Protein AF-A0A177BVN0-F1 (afdb_monomer)

Sequence (195 aa):
MSHKTEFVLLFNPNIEENHLPDWLEAHEGRIDMLDALRGGSRNAQGLIRSTKMNEAPLVFSGMANGVEQEDDPEVRSVPLFKHRNFEAPNTLTNRPFDAPIAVAEQSSAGVRLRASDCTVDLLAYRFAKFNFFVASLLRHTEAYTVAHQLQETILRNVPFCSRTHIVTAISTPSAGRATNCNHVADVTCSRFEFF

Nearest PDB structures (foldseek):
  5wyg-assembly1_A  TM=4.838E-01  e=4.790E+00  Mycobacterium tuberculosis H37Rv
  7d2q-assembly1_E  TM=4.131E-01  e=5.100E+00  Deinococcus radiodurans

Secondary structure (DSSP, 8-state):
-------------SS-GGGHHHHHHHHSSEEEHHHHHHTT-SS--EEEEEGGGTT--EEEEEESSS-S-SSS-EEEEEEPPP---TTS--TT----TTS----------PEEEEGGGEEEEEEEHHHHHHHHHHHHHHHHHHHHHHHHHHHHHTSTT-TT--HHHHHHHHHS-TTT---SHHHHHHHHHTTSS--

Mean predicted aligned error: 14.33 Å

Structure (mmCIF, N/CA/C/O backbone):
data_AF-A0A177BVN0-F1
#
_entry.id   AF-A0A177BVN0-F1
#
loop_
_atom_site.group_PDB
_atom_site.id
_atom_site.type_symbol
_atom_site.label_atom_id
_atom_site.label_alt_id
_atom_site.label_comp_id
_atom_site.label_asym_id
_atom_site.label_entity_id
_atom_site.label_seq_id
_atom_site.pdbx_PDB_ins_code
_atom_site.Cartn_x
_atom_site.Cartn_y
_atom_site.Cartn_z
_atom_site.occupancy
_atom_site.B_iso_or_equiv
_atom_site.auth_seq_id
_atom_site.auth_comp_id
_atom_site.auth_asym_id
_atom_site.auth_atom_id
_atom_site.pdbx_PDB_model_num
ATOM 1 N N . MET A 1 1 ? -7.650 -34.111 5.158 1.00 33.97 1 MET A N 1
ATOM 2 C CA . MET A 1 1 ? -8.582 -33.024 5.521 1.00 33.97 1 MET A CA 1
ATOM 3 C C . MET A 1 1 ? -7.745 -31.769 5.688 1.00 33.97 1 MET A C 1
ATOM 5 O O . MET A 1 1 ? -6.974 -31.701 6.633 1.00 33.97 1 MET A O 1
ATOM 9 N N . SER A 1 2 ? -7.766 -30.873 4.700 1.00 40.88 2 SER A N 1
ATOM 10 C CA . SER A 1 2 ? -6.969 -29.643 4.733 1.00 40.88 2 SER A CA 1
ATOM 11 C C . SER A 1 2 ? -7.779 -28.579 5.465 1.00 40.88 2 SER A C 1
ATOM 13 O O . SER A 1 2 ? -8.889 -28.266 5.037 1.00 40.88 2 SER A O 1
ATOM 15 N N . HIS A 1 3 ? -7.267 -28.079 6.590 1.00 47.84 3 HIS 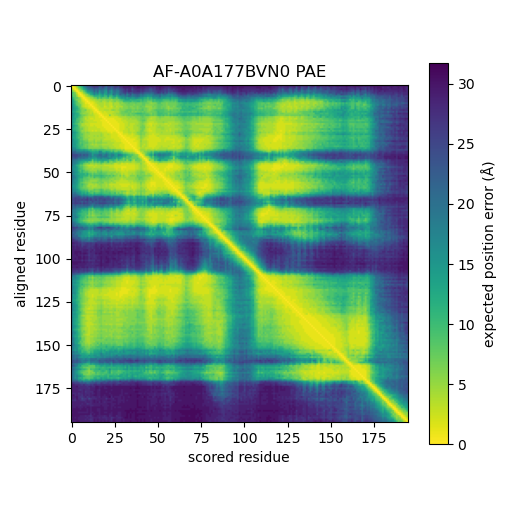A N 1
ATOM 16 C CA . HIS A 1 3 ? -7.839 -26.926 7.276 1.00 47.84 3 HIS A CA 1
ATOM 17 C C . HIS A 1 3 ? -7.679 -25.714 6.354 1.00 47.84 3 HIS A C 1
ATOM 19 O O . HIS A 1 3 ? -6.621 -25.092 6.319 1.00 47.84 3 HIS A O 1
ATOM 25 N N . LYS A 1 4 ? -8.710 -25.415 5.557 1.00 54.56 4 LYS A N 1
ATOM 26 C CA . LYS A 1 4 ? -8.789 -24.161 4.811 1.00 54.56 4 LYS A CA 1
ATOM 27 C C . LYS A 1 4 ? -8.929 -23.063 5.858 1.00 54.56 4 LYS A C 1
ATOM 29 O O . LYS A 1 4 ? -9.974 -22.947 6.488 1.00 54.56 4 LYS A O 1
ATOM 34 N N . THR A 1 5 ? -7.850 -22.338 6.114 1.00 51.56 5 THR A N 1
ATOM 35 C CA . THR A 1 5 ? -7.864 -21.168 6.985 1.00 51.56 5 THR A CA 1
ATOM 36 C C . THR A 1 5 ? -8.845 -20.171 6.379 1.00 51.56 5 THR A C 1
ATOM 38 O O . THR A 1 5 ? -8.602 -19.625 5.303 1.00 51.56 5 THR A O 1
ATOM 41 N N . GLU A 1 6 ? -9.994 -19.990 7.022 1.00 53.16 6 GLU A N 1
ATOM 42 C CA . GLU A 1 6 ? -10.935 -18.937 6.662 1.00 53.16 6 GLU A CA 1
ATOM 43 C C . GLU A 1 6 ? -10.336 -17.616 7.137 1.00 53.16 6 GLU A C 1
ATOM 45 O O . GLU A 1 6 ? -10.419 -17.242 8.305 1.00 53.16 6 GLU A O 1
ATOM 50 N N . PHE A 1 7 ? -9.637 -16.935 6.235 1.00 60.56 7 PHE A N 1
ATOM 51 C CA . PHE A 1 7 ? -9.203 -15.572 6.483 1.00 60.56 7 PHE A CA 1
ATOM 52 C C . PHE A 1 7 ? -10.410 -14.650 6.321 1.00 60.56 7 PHE A C 1
ATOM 54 O O . PHE A 1 7 ? -11.073 -14.659 5.286 1.00 60.56 7 PHE A O 1
ATOM 61 N N . VAL A 1 8 ? -10.693 -13.838 7.339 1.00 66.38 8 VAL A N 1
ATOM 62 C CA . VAL A 1 8 ? -11.704 -12.784 7.232 1.00 66.38 8 VAL A CA 1
ATOM 63 C C . VAL A 1 8 ? -11.097 -11.630 6.438 1.00 66.38 8 VAL A C 1
ATOM 65 O O . VAL A 1 8 ? -10.182 -10.950 6.907 1.00 66.38 8 VAL A O 1
ATOM 68 N N . LEU A 1 9 ? -11.599 -11.409 5.224 1.00 72.44 9 LEU A N 1
ATOM 69 C CA . LEU A 1 9 ? -11.219 -10.273 4.392 1.00 72.44 9 LEU A CA 1
ATOM 70 C C . LEU A 1 9 ? -11.924 -9.010 4.904 1.00 72.44 9 LEU A C 1
ATOM 72 O O . LEU A 1 9 ? -13.071 -8.743 4.564 1.00 72.44 9 LEU A O 1
ATOM 76 N N . LEU A 1 10 ? -11.242 -8.243 5.757 1.00 75.69 10 LEU A N 1
ATOM 77 C CA . LEU A 1 10 ? -11.792 -7.002 6.326 1.00 75.69 10 LEU A CA 1
ATOM 78 C C . LEU A 1 10 ? -11.752 -5.826 5.345 1.00 75.69 10 LEU A C 1
ATOM 80 O O . LEU A 1 10 ? -12.598 -4.938 5.403 1.00 75.69 10 LEU A O 1
ATOM 84 N N . PHE A 1 11 ? -10.756 -5.815 4.460 1.00 81.75 11 PHE A N 1
ATOM 85 C CA . PHE A 1 11 ? -10.553 -4.757 3.481 1.00 81.75 11 PHE A CA 1
ATOM 86 C C . PHE A 1 11 ? -10.239 -5.380 2.128 1.00 81.75 11 PHE A C 1
ATOM 88 O O . PHE A 1 11 ? -9.318 -6.189 2.021 1.00 81.75 11 PHE A O 1
ATOM 95 N N . ASN A 1 12 ? -10.975 -4.976 1.098 1.00 85.31 12 ASN A N 1
ATOM 96 C CA . ASN A 1 12 ? -10.724 -5.362 -0.280 1.00 85.31 12 ASN A CA 1
ATOM 97 C C . ASN A 1 12 ? -10.723 -4.124 -1.190 1.00 85.31 12 ASN A C 1
ATOM 99 O O . ASN A 1 12 ? -11.278 -3.077 -0.838 1.00 85.31 12 ASN A O 1
ATOM 103 N N . PRO A 1 13 ? -10.050 -4.190 -2.349 1.00 84.31 13 PRO A N 1
ATOM 104 C CA . PRO A 1 13 ? -10.289 -3.212 -3.398 1.00 84.31 13 PRO A CA 1
ATOM 105 C C . PRO A 1 13 ? -11.766 -3.254 -3.813 1.00 84.31 13 PRO A C 1
ATOM 107 O O . PRO A 1 13 ? -12.417 -4.288 -3.714 1.00 84.31 13 PRO A O 1
ATOM 110 N N . ASN A 1 14 ? -12.291 -2.126 -4.298 1.00 87.44 14 ASN A N 1
ATOM 111 C CA . ASN A 1 14 ? -13.661 -2.037 -4.804 1.00 87.44 14 ASN A CA 1
ATOM 112 C C . ASN A 1 14 ? -13.794 -2.787 -6.142 1.00 87.44 14 ASN A C 1
ATOM 114 O O . ASN A 1 14 ? -13.741 -2.174 -7.211 1.00 87.44 14 ASN A O 1
ATOM 118 N N . ILE A 1 15 ? -13.889 -4.110 -6.060 1.00 86.31 15 ILE A N 1
ATOM 119 C CA . ILE A 1 15 ? -14.061 -5.058 -7.159 1.00 86.31 15 ILE A CA 1
ATOM 120 C C . ILE A 1 15 ? -15.031 -6.154 -6.715 1.00 86.31 15 ILE A C 1
ATOM 122 O O . ILE A 1 15 ? -15.219 -6.390 -5.522 1.00 86.31 15 ILE A O 1
ATOM 126 N N . GLU A 1 16 ? -15.647 -6.832 -7.677 1.00 86.44 16 GLU A N 1
ATOM 127 C CA . GLU A 1 16 ? -16.513 -7.973 -7.389 1.00 86.44 16 GLU A CA 1
ATOM 128 C C . GLU A 1 16 ? -15.703 -9.139 -6.807 1.00 86.44 16 GLU A C 1
ATOM 130 O O . GLU A 1 16 ? -14.607 -9.441 -7.279 1.00 86.44 16 GLU A O 1
ATOM 135 N N . GLU A 1 17 ? -16.261 -9.822 -5.805 1.00 82.19 17 GLU A N 1
ATOM 136 C CA . GLU A 1 17 ? -15.578 -10.892 -5.062 1.00 82.19 17 GLU A CA 1
ATOM 137 C C . GLU A 1 17 ? -15.110 -12.040 -5.970 1.00 82.19 17 GLU A C 1
ATOM 139 O O . GLU A 1 17 ? -14.021 -12.579 -5.782 1.00 82.19 17 GLU A O 1
ATOM 144 N N . ASN A 1 18 ? -15.879 -12.343 -7.018 1.00 86.44 18 ASN A N 1
ATOM 145 C CA . ASN A 1 18 ? -15.549 -13.377 -7.999 1.00 86.44 18 ASN A CA 1
ATOM 146 C C . ASN A 1 18 ? -14.271 -13.069 -8.796 1.00 86.44 18 ASN A C 1
ATOM 148 O O . ASN A 1 18 ? -13.613 -13.995 -9.255 1.00 86.44 18 ASN A O 1
ATOM 152 N N . HIS A 1 19 ? -13.915 -11.790 -8.945 1.00 88.81 19 HIS A N 1
ATOM 153 C CA . HIS A 1 19 ? -12.728 -11.346 -9.681 1.00 88.81 19 HIS A CA 1
ATOM 154 C C . HIS A 1 19 ? -11.523 -11.089 -8.764 1.00 88.81 19 HIS A C 1
ATOM 156 O O . HIS A 1 19 ? -10.457 -10.701 -9.240 1.00 88.81 19 HIS A O 1
ATOM 162 N N . LEU A 1 20 ? -11.670 -11.266 -7.446 1.00 86.38 20 LEU A N 1
ATOM 163 C CA . LEU A 1 20 ? -10.597 -11.000 -6.489 1.00 86.38 20 LEU A CA 1
ATOM 164 C C . LEU A 1 20 ? -9.353 -11.884 -6.703 1.00 86.38 20 LEU A C 1
ATOM 166 O O . LEU A 1 20 ? -8.258 -11.326 -6.640 1.00 86.38 20 LEU A O 1
ATOM 170 N N . PRO A 1 21 ? -9.459 -13.204 -6.966 1.00 88.56 21 PRO A N 1
ATOM 171 C CA . PRO A 1 21 ? -8.283 -14.042 -7.216 1.00 88.56 21 PRO A CA 1
ATOM 172 C C . PRO A 1 21 ? -7.499 -13.584 -8.449 1.00 88.56 21 PRO A C 1
ATOM 174 O O . PRO A 1 21 ? -6.305 -13.322 -8.346 1.00 88.56 21 PRO A O 1
ATOM 177 N N . ASP A 1 22 ? -8.192 -13.372 -9.570 1.00 91.12 22 ASP A N 1
ATOM 178 C CA . ASP A 1 22 ? -7.582 -12.902 -10.820 1.00 91.12 22 ASP A CA 1
ATOM 179 C C . ASP A 1 22 ? -6.931 -11.525 -10.638 1.00 91.12 22 ASP A C 1
ATOM 181 O O . ASP A 1 22 ? -5.850 -11.241 -11.155 1.00 91.12 22 ASP A O 1
ATOM 185 N N . TRP A 1 23 ? -7.581 -10.652 -9.863 1.00 89.56 23 TRP A N 1
ATOM 186 C CA . TRP A 1 23 ? -7.030 -9.348 -9.527 1.00 89.56 23 TRP A CA 1
ATOM 187 C C . TRP A 1 23 ? -5.762 -9.465 -8.677 1.00 89.56 23 TRP A C 1
ATOM 189 O O . TRP A 1 23 ? -4.813 -8.722 -8.923 1.00 89.56 23 TRP A O 1
ATOM 199 N N . LEU A 1 24 ? -5.726 -10.372 -7.695 1.00 87.44 24 LEU A N 1
ATOM 200 C CA . LEU A 1 24 ? -4.542 -10.599 -6.865 1.00 87.44 24 LEU A CA 1
ATOM 201 C C . LEU A 1 24 ? -3.375 -11.098 -7.714 1.00 87.44 24 LEU A C 1
ATOM 203 O O . LEU A 1 24 ? -2.306 -10.498 -7.647 1.00 87.44 24 LEU A O 1
ATOM 207 N N . GLU A 1 25 ? -3.603 -12.104 -8.559 1.00 90.06 25 GLU A N 1
ATOM 208 C CA . GLU A 1 25 ? -2.578 -12.636 -9.464 1.00 90.06 25 GLU A CA 1
ATOM 209 C C . GLU A 1 25 ? -2.043 -11.554 -10.415 1.00 90.06 25 GLU A C 1
ATOM 211 O O . GLU A 1 25 ? -0.836 -11.435 -10.612 1.00 90.06 25 GLU A O 1
ATOM 216 N N . ALA A 1 26 ? -2.919 -10.696 -10.950 1.00 88.44 26 ALA A N 1
ATOM 217 C CA . ALA A 1 26 ? -2.517 -9.620 -11.858 1.00 88.44 26 ALA A CA 1
ATOM 218 C C . ALA A 1 26 ? -1.697 -8.496 -11.190 1.00 88.44 26 ALA A C 1
ATOM 220 O O . ALA A 1 26 ? -0.989 -7.762 -11.883 1.00 88.44 26 ALA A O 1
ATOM 221 N N . HIS A 1 27 ? -1.808 -8.322 -9.869 1.00 88.31 27 HIS A N 1
ATOM 222 C CA . HIS A 1 27 ? -1.115 -7.263 -9.119 1.00 88.31 27 HIS A CA 1
ATOM 223 C C . HIS A 1 27 ? -0.020 -7.806 -8.189 1.00 88.31 27 HIS A C 1
ATOM 225 O O . HIS A 1 27 ? 0.603 -7.027 -7.458 1.00 88.31 27 HIS A O 1
ATOM 231 N N . GLU A 1 28 ? 0.220 -9.118 -8.202 1.00 88.06 28 GLU A N 1
ATOM 232 C CA . GLU A 1 28 ? 1.252 -9.769 -7.407 1.00 88.06 28 GLU A CA 1
ATOM 233 C C . GLU A 1 28 ? 2.622 -9.640 -8.074 1.00 88.06 28 GLU A C 1
ATOM 235 O O . GLU A 1 28 ? 2.801 -9.906 -9.257 1.00 88.06 28 GLU A O 1
ATOM 240 N N . GLY A 1 29 ? 3.626 -9.270 -7.281 1.00 90.81 29 GLY A N 1
ATOM 241 C CA . GLY A 1 29 ? 5.010 -9.223 -7.731 1.00 90.81 29 GLY A CA 1
ATOM 242 C C . GLY A 1 29 ? 5.440 -7.860 -8.265 1.00 90.81 29 GLY A C 1
ATOM 243 O O . GLY A 1 29 ? 4.943 -6.803 -7.857 1.00 90.81 29 GLY A O 1
ATOM 244 N N . ARG A 1 30 ? 6.479 -7.894 -9.100 1.00 92.94 30 ARG A N 1
ATOM 245 C CA . ARG A 1 30 ? 7.247 -6.723 -9.528 1.00 92.94 30 ARG A CA 1
ATOM 246 C C . ARG A 1 30 ? 7.697 -6.880 -10.969 1.00 92.94 30 ARG A C 1
ATOM 248 O O . ARG A 1 30 ? 7.891 -7.998 -11.436 1.00 92.94 30 ARG A O 1
ATOM 255 N N . ILE A 1 31 ? 7.915 -5.749 -11.622 1.00 92.38 31 ILE A N 1
ATOM 256 C CA . ILE A 1 31 ? 8.489 -5.667 -12.965 1.00 92.38 31 ILE A CA 1
ATOM 257 C C . ILE A 1 31 ? 9.707 -4.750 -12.968 1.00 92.38 31 ILE A C 1
ATOM 259 O O . ILE A 1 31 ? 9.830 -3.868 -12.112 1.00 92.38 31 ILE A O 1
ATOM 263 N N . ASP A 1 32 ? 10.592 -4.937 -13.940 1.00 92.12 32 ASP A N 1
ATOM 264 C CA . ASP A 1 32 ? 11.745 -4.063 -14.123 1.00 92.12 32 ASP A CA 1
ATOM 265 C C . ASP A 1 32 ? 11.290 -2.660 -14.542 1.00 92.12 32 ASP A C 1
ATOM 267 O O . ASP A 1 32 ? 10.381 -2.483 -15.361 1.00 92.12 32 ASP A O 1
ATOM 271 N N . MET A 1 33 ? 11.922 -1.627 -13.977 1.00 89.50 33 MET A N 1
ATOM 272 C CA . MET A 1 33 ? 11.541 -0.237 -14.250 1.00 89.50 33 MET A CA 1
ATOM 273 C C . MET A 1 33 ? 11.754 0.132 -15.725 1.00 89.50 33 MET A C 1
ATOM 275 O O . MET A 1 33 ? 10.981 0.912 -16.275 1.00 89.50 33 MET A O 1
ATOM 279 N N . LEU A 1 34 ? 12.759 -0.449 -16.389 1.00 88.69 34 LEU A N 1
ATOM 280 C CA . LEU A 1 34 ? 12.975 -0.257 -17.827 1.00 88.69 34 LEU A CA 1
ATOM 281 C C . LEU A 1 34 ? 11.786 -0.758 -18.654 1.00 88.69 34 LEU A C 1
ATOM 283 O O . LEU A 1 34 ? 11.326 -0.053 -19.553 1.00 88.69 34 LEU A O 1
ATOM 287 N N . ASP A 1 35 ? 11.248 -1.929 -18.321 1.00 88.31 35 ASP A N 1
ATOM 288 C CA . ASP A 1 35 ? 10.088 -2.494 -19.012 1.00 88.31 35 ASP A CA 1
ATOM 289 C C . ASP A 1 35 ? 8.821 -1.683 -18.723 1.00 88.31 35 ASP A C 1
ATOM 291 O O . ASP A 1 35 ? 8.045 -1.388 -19.637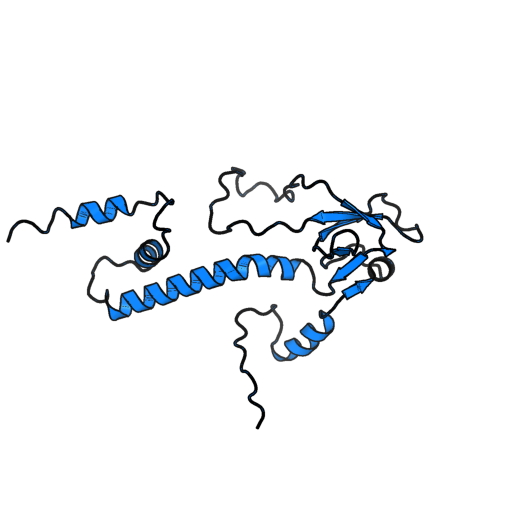 1.00 88.31 35 ASP A O 1
ATOM 295 N N . ALA A 1 36 ? 8.658 -1.222 -17.478 1.00 86.62 36 ALA A N 1
ATOM 296 C CA . ALA A 1 36 ? 7.559 -0.340 -17.086 1.00 86.62 36 ALA A CA 1
ATOM 297 C C . ALA A 1 36 ? 7.560 0.989 -17.869 1.00 86.62 36 ALA A C 1
ATOM 299 O O . ALA A 1 36 ? 6.499 1.469 -18.281 1.00 86.62 36 ALA A O 1
ATOM 300 N N . LEU A 1 37 ? 8.742 1.569 -18.104 1.00 83.62 37 LEU A N 1
ATOM 301 C CA . LEU A 1 37 ? 8.906 2.807 -18.871 1.00 83.62 37 LEU A CA 1
ATOM 302 C C . LEU A 1 37 ? 8.691 2.590 -20.378 1.00 83.62 37 LEU A C 1
ATOM 304 O O . LEU A 1 37 ? 8.025 3.401 -21.027 1.00 83.62 37 LEU A O 1
ATOM 308 N N . ARG A 1 38 ? 9.200 1.483 -20.937 1.00 81.06 38 ARG A N 1
ATOM 309 C CA . ARG A 1 38 ? 9.034 1.125 -22.361 1.00 81.06 38 ARG A CA 1
ATOM 310 C C . ARG A 1 38 ? 7.585 0.814 -22.729 1.00 81.06 38 ARG A C 1
ATOM 312 O O . ARG A 1 38 ? 7.166 1.114 -23.844 1.00 81.06 38 ARG A O 1
ATOM 319 N N . GLY A 1 39 ? 6.804 0.277 -21.790 1.00 72.19 39 GLY A N 1
ATOM 320 C CA . GLY A 1 39 ? 5.379 -0.026 -21.965 1.00 72.19 39 GLY A CA 1
ATOM 321 C C . GLY A 1 39 ? 4.459 1.195 -22.118 1.00 72.19 39 GLY A C 1
ATOM 322 O O . GLY A 1 39 ? 3.241 1.036 -22.155 1.00 72.19 39 GLY A O 1
ATOM 323 N N . GLY A 1 40 ? 4.999 2.419 -22.178 1.00 62.44 40 GLY A N 1
ATOM 324 C CA . GLY A 1 40 ? 4.223 3.649 -22.372 1.00 62.44 40 GLY A CA 1
ATOM 325 C C . GLY A 1 40 ? 3.525 4.160 -21.108 1.00 62.44 40 GLY A C 1
ATOM 326 O O . GLY A 1 40 ? 2.862 5.201 -21.146 1.00 62.44 40 GLY A O 1
ATOM 327 N N . SER A 1 41 ? 3.699 3.486 -19.967 1.00 59.88 41 SER A N 1
ATOM 328 C CA . SER A 1 41 ? 3.228 3.987 -18.679 1.00 59.88 41 SER A CA 1
ATOM 329 C C . SER A 1 41 ? 4.176 5.078 -18.188 1.00 59.88 41 SER A C 1
ATOM 331 O O . SER A 1 41 ? 5.074 4.839 -17.385 1.00 59.88 41 SER A O 1
ATOM 333 N N . ARG A 1 42 ? 3.944 6.316 -18.642 1.00 58.50 42 ARG A N 1
ATOM 334 C CA . ARG A 1 42 ? 4.691 7.521 -18.218 1.00 58.50 42 ARG A CA 1
ATOM 335 C C . ARG A 1 42 ? 4.712 7.760 -16.706 1.00 58.50 42 ARG A C 1
ATOM 337 O O . ARG A 1 42 ? 5.478 8.587 -16.227 1.00 58.50 42 ARG A O 1
ATOM 344 N N . ASN A 1 43 ? 3.887 7.031 -15.959 1.00 62.25 43 ASN A N 1
ATOM 345 C CA . ASN A 1 43 ? 3.912 6.984 -14.511 1.00 62.25 43 ASN A CA 1
ATOM 346 C C . ASN A 1 43 ? 4.037 5.524 -14.075 1.00 62.25 43 ASN A C 1
ATOM 348 O O . ASN A 1 43 ? 3.105 4.742 -14.273 1.00 62.25 43 ASN A O 1
ATOM 352 N N . ALA A 1 44 ? 5.156 5.159 -13.449 1.00 73.31 44 ALA A N 1
ATOM 353 C CA . ALA A 1 44 ? 5.216 3.945 -12.645 1.00 73.31 44 ALA A CA 1
ATOM 354 C C . ALA A 1 44 ? 4.179 4.095 -11.522 1.00 73.31 44 ALA A C 1
ATOM 356 O O . ALA A 1 44 ? 4.354 4.891 -10.600 1.00 73.31 44 ALA A O 1
ATOM 357 N N . GLN A 1 45 ? 3.037 3.416 -11.661 1.00 82.12 45 GLN A N 1
ATOM 358 C CA . GLN A 1 45 ? 1.917 3.587 -10.733 1.00 82.12 45 GLN A CA 1
ATOM 359 C C . GLN A 1 45 ? 2.173 2.897 -9.396 1.00 82.12 45 GLN A C 1
ATOM 361 O O . GLN A 1 45 ? 1.522 3.245 -8.412 1.00 82.12 45 GLN A O 1
ATOM 366 N N . GLY A 1 46 ? 3.080 1.922 -9.367 1.00 87.69 46 GLY A N 1
ATOM 367 C CA . GLY A 1 46 ? 3.496 1.190 -8.181 1.00 87.69 46 GLY A CA 1
ATOM 368 C C . GLY A 1 46 ? 4.582 1.878 -7.365 1.00 87.69 46 GLY A C 1
ATOM 369 O O . GLY A 1 46 ? 5.023 2.991 -7.657 1.00 87.69 46 GLY A O 1
ATOM 370 N N . LEU A 1 47 ? 5.008 1.195 -6.307 1.00 91.25 47 LEU A N 1
ATOM 371 C CA . LEU A 1 47 ? 6.168 1.599 -5.520 1.00 91.25 47 LEU A CA 1
ATOM 372 C C . LEU A 1 47 ? 7.451 1.175 -6.234 1.00 91.25 47 LEU A C 1
ATOM 374 O O . LEU A 1 47 ? 7.556 0.047 -6.704 1.00 91.25 47 LEU A O 1
ATOM 378 N N . ILE A 1 48 ? 8.429 2.073 -6.272 1.00 92.88 48 ILE A N 1
ATOM 379 C CA . ILE A 1 48 ? 9.768 1.806 -6.794 1.00 92.88 48 ILE A CA 1
ATOM 380 C C . ILE A 1 48 ? 10.627 1.214 -5.683 1.00 92.88 48 ILE A C 1
ATOM 382 O O . ILE A 1 48 ? 10.601 1.689 -4.545 1.00 92.88 48 ILE A O 1
ATOM 386 N N . ARG A 1 49 ? 11.431 0.212 -6.022 1.00 93.06 49 ARG A N 1
ATOM 387 C CA . ARG A 1 49 ? 12.429 -0.383 -5.132 1.00 93.06 49 ARG A CA 1
ATOM 388 C C . ARG A 1 49 ? 13.755 -0.475 -5.852 1.00 93.06 49 ARG A C 1
ATOM 390 O O . ARG A 1 49 ? 13.792 -0.726 -7.050 1.00 93.06 49 ARG A O 1
ATOM 397 N N . SER A 1 50 ? 14.834 -0.267 -5.113 1.00 91.56 50 SER A N 1
ATOM 398 C CA . SER A 1 50 ? 16.184 -0.410 -5.640 1.00 91.56 50 SER A CA 1
ATOM 399 C C . SER A 1 50 ? 17.069 -1.110 -4.627 1.00 91.56 50 SER A C 1
ATOM 401 O O . SER A 1 50 ? 17.029 -0.804 -3.428 1.00 91.56 50 SER A O 1
ATOM 403 N N . THR A 1 51 ? 17.933 -1.983 -5.133 1.00 85.81 51 THR A N 1
ATOM 404 C CA . THR A 1 51 ? 18.949 -2.689 -4.346 1.00 85.81 51 THR A CA 1
ATOM 405 C C . THR A 1 51 ? 19.899 -1.708 -3.657 1.00 85.81 51 THR A C 1
ATOM 407 O O . THR A 1 51 ? 20.279 -1.916 -2.506 1.00 85.81 51 THR A O 1
ATOM 410 N N . LYS A 1 52 ? 20.191 -0.566 -4.297 1.00 86.69 52 LYS A N 1
ATOM 411 C CA . LYS A 1 52 ? 21.008 0.528 -3.737 1.00 86.69 52 LYS A CA 1
ATOM 412 C C . LYS A 1 52 ? 20.385 1.185 -2.503 1.00 86.69 52 LYS A C 1
ATOM 414 O O . LYS A 1 52 ? 21.094 1.798 -1.712 1.00 86.69 52 LYS A O 1
ATOM 419 N N . MET A 1 53 ? 19.069 1.061 -2.342 1.00 84.88 53 MET A N 1
ATOM 420 C CA . MET A 1 53 ? 18.296 1.633 -1.238 1.00 84.88 53 MET A CA 1
ATOM 421 C C . MET A 1 53 ? 17.784 0.555 -0.274 1.00 84.88 53 MET A C 1
ATOM 423 O O . MET A 1 53 ? 16.792 0.782 0.419 1.00 84.88 53 MET A O 1
ATOM 427 N N . ASN A 1 54 ? 18.438 -0.613 -0.220 1.00 85.69 54 ASN A N 1
ATOM 428 C CA . ASN A 1 54 ? 18.020 -1.756 0.602 1.00 85.69 54 ASN A CA 1
ATOM 429 C C . ASN A 1 54 ? 16.556 -2.166 0.356 1.00 85.69 54 ASN A C 1
ATOM 431 O O . ASN A 1 54 ? 15.840 -2.485 1.305 1.00 85.69 54 ASN A O 1
ATOM 435 N N . GLU A 1 55 ? 16.082 -2.090 -0.894 1.00 87.00 55 GLU A N 1
ATOM 436 C CA . GLU A 1 55 ? 14.702 -2.436 -1.277 1.00 87.00 55 GLU A CA 1
ATOM 437 C C . GLU A 1 55 ? 13.612 -1.583 -0.592 1.00 87.00 55 GLU A C 1
ATOM 439 O O . GLU A 1 55 ? 12.421 -1.931 -0.606 1.00 87.00 55 GLU A O 1
ATOM 444 N N . ALA A 1 56 ? 13.998 -0.447 0.004 1.00 87.06 56 ALA A N 1
ATOM 445 C CA . ALA A 1 56 ? 13.065 0.471 0.639 1.00 87.06 56 ALA A CA 1
ATOM 446 C C . ALA A 1 56 ? 12.073 1.024 -0.402 1.00 87.06 56 ALA A C 1
ATOM 448 O O . ALA A 1 56 ? 12.494 1.409 -1.495 1.00 87.06 56 ALA A O 1
ATOM 449 N N . PRO A 1 57 ? 10.766 1.088 -0.082 1.00 89.56 57 PRO A N 1
ATOM 450 C CA . PRO A 1 57 ? 9.767 1.555 -1.028 1.00 89.56 57 PRO A CA 1
ATOM 451 C C . PRO A 1 57 ? 9.873 3.066 -1.250 1.00 89.56 57 PRO A C 1
ATOM 453 O O . PRO A 1 57 ? 9.901 3.866 -0.307 1.00 89.56 57 PRO A O 1
ATOM 456 N N . LEU A 1 58 ? 9.879 3.450 -2.518 1.00 90.50 58 LEU A N 1
ATOM 457 C CA . LEU A 1 58 ? 9.938 4.819 -3.004 1.00 90.50 58 LEU A CA 1
ATOM 458 C C . LEU A 1 58 ? 8.730 5.096 -3.906 1.00 90.50 58 LEU A C 1
ATOM 460 O O . LEU A 1 58 ? 8.135 4.188 -4.481 1.00 90.50 58 LEU A O 1
ATOM 464 N N . VAL A 1 59 ? 8.361 6.363 -4.043 1.00 90.19 59 VAL A N 1
ATOM 465 C CA . VAL A 1 59 ? 7.290 6.812 -4.936 1.00 90.19 59 VAL A CA 1
ATOM 466 C C . VAL A 1 59 ? 7.917 7.509 -6.135 1.00 90.19 59 VAL A C 1
ATOM 468 O O . VAL A 1 59 ? 8.762 8.392 -5.964 1.00 90.19 59 VAL A O 1
ATOM 471 N N . PHE A 1 60 ? 7.496 7.130 -7.342 1.00 89.44 60 PHE A N 1
ATOM 472 C CA . PHE A 1 60 ? 7.919 7.802 -8.567 1.00 89.44 60 PHE A CA 1
ATOM 473 C C . PHE A 1 60 ? 7.474 9.268 -8.564 1.00 89.44 60 PHE A C 1
ATOM 475 O O . PHE A 1 60 ? 6.300 9.571 -8.352 1.00 89.44 60 PHE A O 1
ATOM 482 N N . SER A 1 61 ? 8.416 10.176 -8.811 1.00 86.56 61 SER A N 1
ATOM 483 C CA . SER A 1 61 ? 8.172 11.621 -8.882 1.00 86.56 61 SER A CA 1
ATOM 484 C C . SER A 1 61 ? 8.376 12.190 -10.291 1.00 86.56 61 SER A C 1
ATOM 486 O O . SER A 1 61 ? 8.095 13.371 -10.498 1.00 86.56 61 SER A O 1
ATOM 488 N N . GLY A 1 62 ? 8.875 11.397 -11.240 1.00 83.88 62 GLY A N 1
ATOM 489 C CA . GLY A 1 62 ? 9.146 11.818 -12.615 1.00 83.88 62 GLY A CA 1
ATOM 490 C C . GLY A 1 62 ? 10.543 11.426 -13.091 1.00 83.88 62 GLY A C 1
ATOM 491 O O . GLY A 1 62 ? 11.348 10.872 -12.345 1.00 83.88 62 GLY A O 1
ATOM 492 N N . MET A 1 63 ? 10.855 11.752 -14.341 1.00 83.50 63 MET A N 1
ATOM 493 C CA . MET A 1 63 ? 12.197 11.571 -14.902 1.00 83.50 63 MET A CA 1
ATOM 494 C C . MET A 1 63 ? 13.153 12.632 -14.341 1.00 83.50 63 MET A C 1
ATOM 496 O O . MET A 1 63 ? 12.777 13.797 -14.195 1.00 83.50 63 MET A O 1
ATOM 500 N N . ALA A 1 64 ? 14.395 12.261 -14.023 1.00 77.81 64 ALA A N 1
ATOM 501 C CA . ALA A 1 64 ? 15.365 13.195 -13.450 1.00 77.81 64 ALA A CA 1
ATOM 502 C C . ALA A 1 64 ? 15.828 14.251 -14.468 1.00 77.81 64 ALA A C 1
ATOM 504 O O . A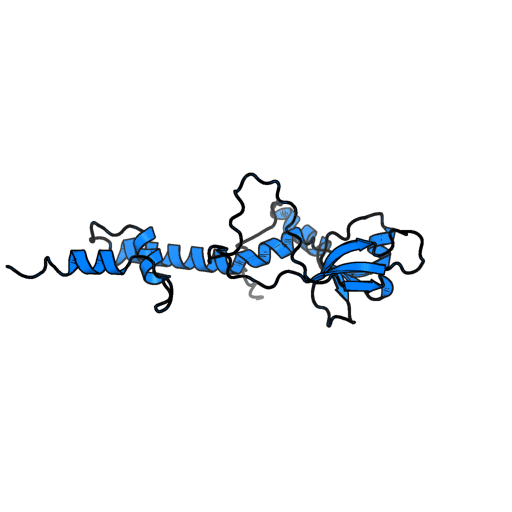LA A 1 64 ? 15.952 15.420 -14.095 1.00 77.81 64 ALA A O 1
ATOM 505 N N . ASN A 1 65 ? 16.007 13.843 -15.731 1.00 68.50 65 ASN A N 1
ATOM 506 C CA . ASN A 1 65 ? 16.595 14.662 -16.798 1.00 68.50 65 ASN A CA 1
ATOM 507 C C . ASN A 1 65 ? 15.608 15.030 -17.924 1.00 68.50 65 ASN A C 1
ATOM 509 O O . ASN A 1 65 ? 15.993 15.696 -18.875 1.00 68.50 65 ASN A O 1
ATOM 513 N N . GLY A 1 66 ? 14.339 14.608 -17.844 1.00 60.16 66 GLY A N 1
ATOM 514 C CA . GLY A 1 66 ? 13.320 14.908 -18.865 1.00 60.16 66 GLY A CA 1
ATOM 515 C C . GLY A 1 66 ? 13.531 14.234 -20.230 1.00 60.16 66 GLY A C 1
ATOM 516 O O . GLY A 1 66 ? 12.759 14.489 -21.149 1.00 60.16 66 GLY A O 1
ATOM 517 N N . VAL A 1 67 ? 14.543 13.372 -20.369 1.00 57.41 67 VAL A N 1
ATOM 518 C CA . VAL A 1 67 ? 14.842 12.629 -21.598 1.00 57.41 67 VAL A CA 1
ATOM 519 C C . VAL A 1 67 ? 14.321 11.197 -21.445 1.00 57.41 67 VAL A C 1
ATOM 521 O O . VAL A 1 67 ? 14.834 10.429 -20.640 1.00 57.41 67 VAL A O 1
ATOM 524 N N . GLU A 1 68 ? 13.274 10.850 -22.201 1.00 59.84 68 GLU A N 1
ATOM 525 C CA . GLU A 1 68 ? 12.695 9.490 -22.267 1.00 59.84 68 GLU A CA 1
ATOM 526 C C . GLU A 1 68 ? 13.521 8.546 -23.177 1.00 59.84 68 GLU A C 1
ATOM 528 O O . GLU A 1 68 ? 13.249 7.354 -23.242 1.00 59.84 68 GLU A O 1
ATOM 533 N N . GLN A 1 69 ? 14.519 9.079 -23.894 1.00 60.25 69 GLN A N 1
ATOM 534 C CA . GLN A 1 69 ? 15.250 8.427 -24.995 1.00 60.25 69 GLN A CA 1
ATOM 535 C C . GLN A 1 69 ? 16.695 8.024 -24.651 1.00 60.25 69 GLN A C 1
ATOM 537 O O . GLN A 1 69 ? 17.546 7.924 -25.532 1.00 60.25 69 GLN A O 1
ATOM 542 N N . GLU A 1 70 ? 16.984 7.809 -23.372 1.00 66.81 70 GLU A N 1
ATOM 543 C CA . GLU A 1 70 ? 18.252 7.222 -22.932 1.00 66.81 70 GLU A CA 1
ATOM 544 C C . GLU A 1 70 ? 18.074 5.707 -22.747 1.00 66.81 70 GLU A C 1
ATOM 546 O O . GLU A 1 70 ? 16.993 5.259 -22.369 1.00 66.81 70 GLU A O 1
ATOM 551 N N . ASP A 1 71 ? 19.113 4.914 -23.025 1.00 78.06 71 ASP A N 1
ATOM 552 C CA . ASP A 1 71 ? 19.047 3.444 -22.905 1.00 78.06 71 ASP A CA 1
ATOM 553 C C . ASP A 1 71 ? 18.809 2.996 -21.446 1.00 78.06 71 ASP A C 1
ATOM 555 O O . ASP A 1 71 ? 18.163 1.983 -21.184 1.00 78.06 71 ASP A O 1
ATOM 559 N N . ASP A 1 72 ? 19.262 3.816 -20.492 1.00 84.12 72 ASP A N 1
ATOM 560 C CA . ASP A 1 72 ? 19.053 3.643 -19.055 1.00 84.12 72 ASP A CA 1
ATOM 561 C C . ASP A 1 72 ? 18.775 4.998 -18.379 1.00 84.12 72 ASP A C 1
ATOM 563 O O . ASP A 1 72 ? 19.702 5.667 -17.909 1.00 84.12 72 ASP A O 1
ATOM 567 N N . PRO A 1 73 ? 17.512 5.455 -18.363 1.00 86.75 73 PRO A N 1
ATOM 568 C CA . PRO A 1 73 ? 17.196 6.790 -17.899 1.00 86.75 73 PRO A CA 1
ATOM 569 C C . PRO A 1 73 ? 17.199 6.890 -16.367 1.00 86.75 73 PRO A C 1
ATOM 571 O O . PRO A 1 73 ? 16.819 5.967 -15.641 1.00 86.75 73 PRO A O 1
ATOM 574 N N . GLU A 1 74 ? 17.564 8.066 -15.856 1.00 89.12 74 GLU A N 1
ATOM 575 C CA . GLU A 1 74 ? 17.479 8.354 -14.425 1.00 89.12 74 GLU A CA 1
ATOM 576 C C . GLU A 1 74 ? 16.063 8.766 -14.003 1.00 89.12 74 GLU A C 1
ATOM 578 O O . GLU A 1 74 ? 15.447 9.685 -14.556 1.00 89.12 74 GLU A O 1
ATOM 583 N N . VAL A 1 75 ? 15.569 8.127 -12.946 1.00 88.62 75 VAL A N 1
ATOM 584 C CA . VAL A 1 75 ? 14.255 8.362 -12.352 1.00 88.62 75 VAL A CA 1
ATOM 585 C C . VAL A 1 75 ? 14.401 9.105 -11.031 1.00 88.62 75 VAL A C 1
ATOM 587 O O . VAL A 1 75 ? 15.250 8.792 -10.192 1.00 88.62 75 VAL A O 1
ATOM 590 N N . ARG A 1 76 ? 13.557 10.116 -10.832 1.00 90.44 76 ARG A N 1
ATOM 591 C CA . ARG A 1 76 ? 13.430 10.828 -9.565 1.00 90.44 76 ARG A CA 1
ATOM 592 C C . ARG A 1 76 ? 12.383 10.123 -8.718 1.00 90.44 76 ARG A C 1
ATOM 594 O O . ARG A 1 76 ? 11.234 9.972 -9.135 1.00 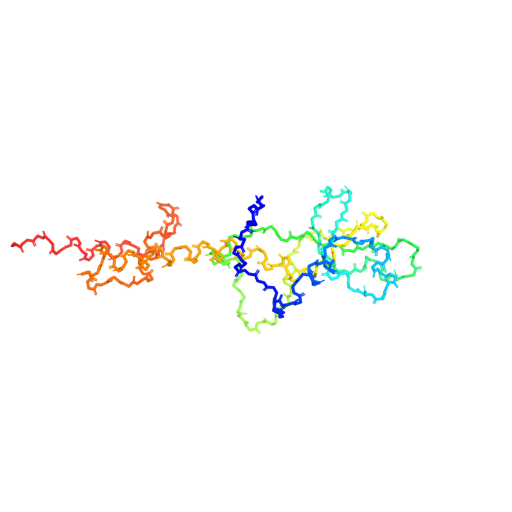90.44 76 ARG A O 1
ATOM 601 N N . SER A 1 77 ? 12.769 9.762 -7.505 1.00 88.56 77 SER A N 1
ATOM 602 C CA . SER A 1 77 ? 11.897 9.083 -6.554 1.00 88.56 77 SER A CA 1
ATOM 603 C C . SER A 1 77 ? 11.937 9.768 -5.195 1.00 88.56 77 SER A C 1
ATOM 605 O O . SER A 1 77 ? 12.957 10.333 -4.802 1.00 88.56 77 SER A O 1
ATOM 607 N N . VAL A 1 78 ? 10.832 9.719 -4.460 1.00 89.50 78 VAL A N 1
ATOM 608 C CA . VAL A 1 78 ? 10.750 10.241 -3.090 1.00 89.50 78 VAL A CA 1
ATOM 609 C C . VAL A 1 78 ? 10.517 9.097 -2.106 1.00 89.50 78 VAL A C 1
ATOM 611 O O . VAL A 1 78 ? 9.799 8.153 -2.441 1.00 89.50 78 VAL A O 1
ATOM 614 N N . PRO A 1 79 ? 11.107 9.136 -0.900 1.00 86.88 79 PRO A N 1
ATOM 615 C CA . PRO A 1 79 ? 10.813 8.154 0.132 1.00 86.88 79 PRO A CA 1
ATOM 616 C C . PRO A 1 79 ? 9.318 8.065 0.414 1.00 86.88 79 PRO A C 1
ATOM 618 O O . PRO A 1 79 ? 8.641 9.085 0.565 1.00 86.88 79 PRO A O 1
ATOM 621 N N . LEU A 1 80 ? 8.812 6.840 0.531 1.00 83.44 80 LEU A N 1
ATOM 622 C CA . LEU A 1 80 ? 7.464 6.630 1.026 1.00 83.44 80 LEU A CA 1
ATOM 623 C C . LEU A 1 80 ? 7.366 7.194 2.451 1.00 83.44 80 LEU A C 1
ATOM 625 O O . LEU A 1 80 ? 8.246 6.957 3.285 1.00 83.44 80 LEU A O 1
ATOM 629 N N . PHE A 1 81 ? 6.320 7.977 2.726 1.00 74.75 81 PHE A N 1
ATOM 630 C CA . PHE A 1 81 ? 6.161 8.606 4.032 1.00 74.75 81 PHE A CA 1
ATOM 631 C C . PHE A 1 81 ? 6.177 7.535 5.128 1.00 74.75 81 PHE A C 1
ATOM 633 O O . PHE A 1 81 ? 5.509 6.505 5.045 1.00 74.75 81 PHE A O 1
ATOM 640 N N . LYS A 1 82 ? 6.962 7.776 6.178 1.00 68.25 82 LYS A N 1
ATOM 641 C CA . LYS A 1 82 ? 6.927 6.917 7.360 1.00 68.25 82 LYS A CA 1
ATOM 642 C C . LYS A 1 82 ? 5.605 7.147 8.079 1.00 68.25 82 LYS A C 1
ATOM 644 O O . LYS A 1 82 ? 5.140 8.285 8.153 1.00 68.25 82 LYS A O 1
ATOM 649 N N . HIS A 1 83 ? 5.025 6.064 8.590 1.00 62.22 83 HIS A N 1
ATOM 650 C CA . HIS A 1 83 ? 3.773 6.064 9.336 1.00 62.22 83 HIS A CA 1
ATOM 651 C C . HIS A 1 83 ? 3.777 7.190 10.383 1.00 62.22 83 HIS A C 1
ATOM 653 O O . HIS A 1 83 ? 4.491 7.125 11.384 1.00 62.22 83 HIS A O 1
ATOM 659 N N . ARG A 1 84 ? 3.010 8.254 10.125 1.00 60.03 84 ARG A N 1
ATOM 660 C CA . ARG A 1 84 ? 2.676 9.252 11.142 1.00 60.03 84 ARG A CA 1
ATOM 661 C C . ARG A 1 84 ? 1.479 8.703 11.900 1.00 60.03 84 ARG A C 1
ATOM 663 O O . ARG A 1 84 ? 0.625 8.068 11.297 1.00 60.03 84 ARG A O 1
ATOM 670 N N . ASN A 1 85 ? 1.406 8.937 13.206 1.00 60.50 85 ASN A N 1
ATOM 671 C CA . ASN A 1 85 ? 0.185 8.660 13.956 1.00 60.50 85 ASN A CA 1
ATOM 672 C C . ASN A 1 85 ? -0.955 9.486 13.338 1.00 60.50 85 ASN A C 1
ATOM 674 O O . ASN A 1 85 ? -1.064 10.675 13.627 1.00 60.50 85 ASN A O 1
ATOM 678 N N . PHE A 1 86 ? -1.776 8.874 12.478 1.00 62.78 86 PHE A N 1
ATOM 679 C CA . PHE A 1 86 ? -2.887 9.548 11.788 1.00 62.78 86 PHE A CA 1
ATOM 680 C C . PHE A 1 86 ? -3.989 10.004 12.755 1.00 62.78 86 PHE A C 1
ATOM 682 O O . PHE A 1 86 ? -4.830 10.821 12.402 1.00 62.78 86 PHE A O 1
ATOM 689 N N . GLU A 1 87 ? -3.953 9.500 13.988 1.00 60.41 87 GLU A N 1
ATOM 690 C CA . GLU A 1 87 ? -4.839 9.869 15.095 1.00 60.41 87 GLU A CA 1
ATOM 691 C C . GLU A 1 87 ? -4.427 11.175 15.793 1.00 60.41 87 GLU A C 1
ATOM 693 O O . GLU A 1 87 ? -5.221 11.758 16.536 1.00 60.41 87 GLU A O 1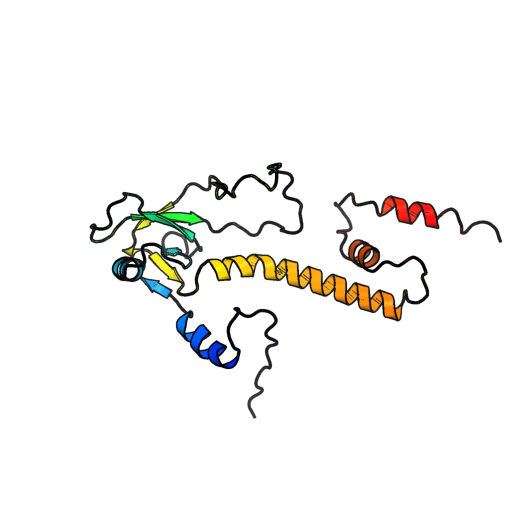
ATOM 698 N N . ALA A 1 88 ? -3.186 11.632 15.598 1.00 60.28 88 ALA A N 1
ATOM 699 C CA . ALA A 1 88 ? -2.741 12.916 16.113 1.00 60.28 88 ALA A CA 1
ATOM 700 C C . ALA A 1 88 ? -3.147 14.012 15.115 1.00 60.28 88 ALA A C 1
ATOM 702 O O . ALA A 1 88 ? -2.768 13.927 13.943 1.00 60.28 88 ALA A O 1
ATOM 703 N N . PRO A 1 89 ? -3.879 15.059 15.547 1.00 54.47 89 PRO A N 1
ATOM 704 C CA . PRO A 1 89 ? -4.094 16.232 14.715 1.00 54.47 89 PRO A CA 1
ATOM 705 C C . PRO A 1 89 ? -2.737 16.727 14.221 1.00 54.47 89 PRO A C 1
ATOM 707 O O . PRO A 1 89 ? -1.801 16.864 15.010 1.00 54.47 89 PRO A O 1
ATOM 710 N N . ASN A 1 90 ? -2.615 16.967 12.917 1.00 51.16 90 ASN A N 1
ATOM 711 C CA . ASN A 1 90 ? -1.381 17.467 12.326 1.00 51.16 90 ASN A CA 1
ATOM 712 C C . ASN A 1 90 ? -1.228 18.949 12.715 1.00 51.16 90 ASN A C 1
ATOM 714 O O . ASN A 1 90 ? -1.501 19.851 11.927 1.00 51.16 90 ASN A O 1
ATOM 718 N N . THR A 1 91 ? -0.825 19.208 13.961 1.00 50.59 91 THR A N 1
ATOM 719 C CA . THR A 1 91 ? -0.686 20.544 14.572 1.00 50.59 91 THR A CA 1
ATOM 720 C C . THR A 1 91 ? 0.362 21.418 13.877 1.00 50.59 91 THR A C 1
ATOM 722 O O . THR A 1 91 ? 0.479 22.601 14.177 1.00 50.59 91 THR A O 1
ATOM 725 N N . LEU A 1 92 ? 1.106 20.852 12.922 1.00 49.16 92 LEU A N 1
ATOM 726 C CA . LEU A 1 92 ? 2.136 21.524 12.132 1.00 49.16 92 LEU A CA 1
ATOM 727 C C . LEU A 1 92 ? 1.648 22.024 10.761 1.00 49.16 92 LEU A C 1
ATOM 729 O O . LEU A 1 92 ? 2.419 22.654 10.042 1.00 49.16 92 LEU A O 1
ATOM 733 N N . THR A 1 93 ? 0.390 21.781 10.378 1.00 45.66 93 THR A N 1
ATOM 734 C CA . THR A 1 93 ? -0.177 22.297 9.120 1.00 45.66 93 THR A CA 1
ATOM 735 C C . THR A 1 93 ? -1.518 22.977 9.366 1.00 45.66 93 THR A C 1
ATOM 737 O O . THR A 1 93 ? -2.563 22.460 8.985 1.00 45.66 93 THR A O 1
ATOM 740 N N . ASN A 1 94 ? -1.489 24.173 9.958 1.00 40.72 94 ASN A N 1
ATOM 741 C CA . ASN A 1 94 ? -2.569 25.149 9.796 1.00 40.72 94 ASN A CA 1
ATOM 742 C C . ASN A 1 94 ? -2.578 25.630 8.334 1.00 40.72 94 ASN A C 1
ATOM 744 O O . ASN A 1 94 ? -2.087 26.713 8.017 1.00 40.72 94 ASN A O 1
ATOM 748 N N . ARG A 1 95 ? -3.097 24.809 7.420 1.00 43.75 95 ARG A N 1
ATOM 749 C CA . ARG A 1 95 ? -3.574 25.283 6.120 1.00 43.75 95 ARG A CA 1
ATOM 750 C C . ARG A 1 95 ? -5.078 25.013 6.051 1.00 43.75 95 ARG A C 1
ATOM 752 O O . ARG A 1 95 ? -5.481 23.886 6.333 1.00 43.75 95 ARG A O 1
ATOM 759 N N . PRO A 1 96 ? -5.903 26.026 5.743 1.00 38.84 96 PRO A N 1
ATOM 760 C CA . PRO A 1 96 ? -7.339 25.841 5.597 1.00 38.84 96 PRO A CA 1
ATOM 761 C C . PRO A 1 96 ? -7.641 24.815 4.496 1.00 38.84 96 PRO A C 1
ATOM 763 O O . PRO A 1 96 ? -6.936 24.749 3.488 1.00 38.84 96 PRO A O 1
ATOM 766 N N . PHE A 1 97 ? -8.695 24.027 4.723 1.00 45.75 97 PHE A N 1
ATOM 767 C CA . PHE A 1 97 ? -9.160 22.898 3.905 1.00 45.75 97 PHE A CA 1
ATOM 768 C C . PHE A 1 97 ? -9.461 23.235 2.427 1.00 45.75 97 PHE A C 1
ATOM 770 O O . PHE A 1 97 ? -9.568 22.314 1.626 1.00 45.75 97 PHE A O 1
ATOM 777 N N . ASP A 1 98 ? -9.539 24.519 2.056 1.00 40.12 98 ASP A N 1
ATOM 778 C CA . ASP A 1 98 ? -9.893 24.986 0.703 1.00 40.12 98 ASP A CA 1
ATOM 779 C C . ASP A 1 98 ? -8.699 25.369 -0.185 1.00 40.12 98 ASP A C 1
ATOM 781 O O . ASP A 1 98 ? -8.878 25.786 -1.331 1.00 40.12 98 ASP A O 1
ATOM 785 N N . ALA A 1 99 ? -7.461 25.231 0.294 1.00 37.22 99 ALA A N 1
ATOM 786 C CA . ALA A 1 99 ? -6.335 25.279 -0.630 1.00 37.22 99 ALA A CA 1
ATOM 787 C C . ALA A 1 99 ? -6.350 23.979 -1.452 1.00 37.22 99 ALA A C 1
ATOM 789 O O . ALA A 1 99 ? -6.420 22.906 -0.840 1.00 37.22 99 ALA A O 1
ATOM 790 N N . PRO A 1 100 ? -6.252 24.022 -2.801 1.00 30.91 100 PRO A N 1
ATOM 791 C CA . PRO A 1 100 ? -6.009 22.806 -3.564 1.00 30.91 100 PRO A CA 1
ATOM 792 C C . PRO A 1 100 ? -4.844 22.095 -2.890 1.00 30.91 100 PRO A C 1
ATOM 794 O O . PRO A 1 100 ? -3.877 22.752 -2.487 1.00 30.91 100 PRO A O 1
ATOM 797 N N . ILE A 1 101 ? -4.972 20.780 -2.704 1.00 39.88 101 ILE A N 1
ATOM 798 C CA . ILE A 1 101 ? -3.903 19.925 -2.198 1.00 39.88 101 ILE A CA 1
ATOM 799 C C . ILE A 1 101 ? -2.788 19.998 -3.246 1.00 39.88 101 ILE A C 1
ATOM 801 O O . ILE A 1 101 ? -2.622 19.111 -4.077 1.00 39.88 101 ILE A O 1
ATOM 805 N N . ALA A 1 102 ? -2.032 21.096 -3.245 1.00 35.28 102 ALA A N 1
ATOM 806 C CA . ALA A 1 102 ? -0.671 21.120 -3.699 1.00 35.28 102 ALA A CA 1
ATOM 807 C C . ALA A 1 102 ? -0.048 20.061 -2.817 1.00 35.28 102 ALA A C 1
ATOM 809 O O . ALA A 1 102 ? 0.080 20.279 -1.608 1.00 35.28 102 ALA A O 1
ATOM 810 N N . VAL A 1 103 ? 0.145 18.881 -3.416 1.00 38.75 103 VAL A N 1
ATOM 811 C CA . VAL A 1 103 ? 0.917 17.764 -2.890 1.00 38.75 103 VAL A CA 1
ATOM 812 C C . VAL A 1 103 ? 2.014 18.415 -2.088 1.00 38.75 103 VAL A C 1
ATOM 814 O O . VAL A 1 103 ? 2.873 19.072 -2.669 1.00 38.75 103 VAL A O 1
ATOM 817 N N . ALA A 1 104 ? 1.854 18.413 -0.763 1.00 37.91 104 ALA A N 1
ATOM 818 C CA . ALA A 1 104 ? 2.763 19.138 0.089 1.00 37.91 104 ALA A CA 1
ATOM 819 C C . ALA A 1 104 ? 4.104 18.499 -0.215 1.00 37.91 104 ALA A C 1
ATOM 821 O O . ALA A 1 104 ? 4.291 17.317 0.082 1.00 37.91 104 ALA A O 1
ATOM 822 N N . GLU A 1 105 ? 4.960 19.252 -0.902 1.00 41.81 105 GLU A N 1
ATOM 823 C CA . GLU A 1 105 ? 6.348 18.926 -1.146 1.00 41.81 105 GLU A CA 1
ATOM 824 C C . GLU A 1 105 ? 6.973 18.838 0.241 1.00 41.81 105 GLU A C 1
ATOM 826 O O . GLU A 1 105 ? 7.526 19.789 0.788 1.00 41.81 105 GLU A O 1
ATOM 831 N N . GLN A 1 106 ? 6.787 17.687 0.885 1.00 43.06 106 GLN A N 1
ATOM 832 C CA . GLN A 1 106 ? 7.656 17.268 1.950 1.00 43.06 106 GLN A CA 1
ATOM 833 C C . GLN A 1 106 ? 9.019 17.263 1.281 1.00 43.06 106 GLN A C 1
ATOM 835 O O . GLN A 1 106 ? 9.250 16.497 0.346 1.00 43.06 106 GLN A O 1
ATOM 840 N N . SER A 1 107 ? 9.890 18.166 1.720 1.00 42.66 107 SER A N 1
ATOM 841 C CA . SER A 1 107 ? 11.270 18.284 1.266 1.00 42.66 107 SER A CA 1
ATOM 842 C C . SER A 1 107 ? 12.109 17.081 1.717 1.00 42.66 107 SER A C 1
ATOM 844 O O . SER A 1 107 ? 13.233 17.222 2.193 1.00 42.66 107 SER A O 1
ATOM 846 N N . SER A 1 108 ? 11.585 15.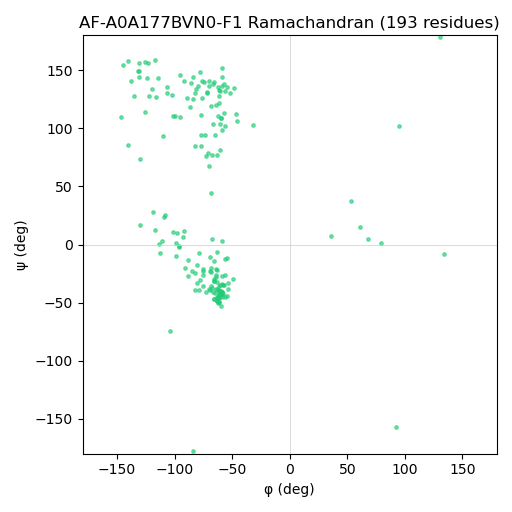860 1.577 1.00 54.44 108 SER A N 1
ATOM 847 C CA . SER A 1 108 ? 12.433 14.691 1.453 1.00 54.44 108 SER A CA 1
ATOM 848 C C . SER A 1 108 ? 13.224 14.899 0.172 1.00 54.44 108 SER A C 1
ATOM 850 O O . SER A 1 108 ? 12.639 14.910 -0.912 1.00 54.44 108 SER A O 1
ATOM 852 N N . ALA A 1 109 ? 14.527 15.140 0.307 1.00 66.81 109 ALA A N 1
ATOM 853 C CA . ALA A 1 109 ? 15.430 15.250 -0.826 1.00 66.81 109 ALA A CA 1
ATOM 854 C C . ALA A 1 109 ? 15.162 14.071 -1.774 1.00 66.81 109 ALA A C 1
ATOM 856 O O . ALA A 1 109 ? 15.339 12.914 -1.392 1.00 66.81 109 ALA A O 1
ATOM 857 N N . GLY A 1 110 ? 14.633 14.366 -2.964 1.00 78.06 110 GLY A N 1
ATOM 858 C CA . GLY A 1 110 ? 14.346 13.340 -3.957 1.00 78.06 110 GLY A CA 1
ATOM 859 C C . GLY A 1 110 ? 15.630 12.591 -4.299 1.00 78.06 110 GLY A C 1
ATOM 860 O O . GLY A 1 110 ? 16.685 13.203 -4.471 1.00 78.06 110 GLY A O 1
ATOM 861 N N . VAL A 1 111 ? 15.541 11.271 -4.387 1.00 88.12 111 VAL A N 1
ATOM 862 C CA . VAL A 1 111 ? 16.650 10.401 -4.775 1.00 88.12 111 VAL A CA 1
ATOM 863 C C . VAL A 1 111 ? 16.598 10.205 -6.286 1.00 88.12 111 VAL A C 1
ATOM 865 O O . VAL A 1 111 ? 15.518 10.082 -6.868 1.00 88.12 111 VAL A O 1
ATOM 868 N N . ARG A 1 112 ? 17.765 10.196 -6.928 1.00 90.19 112 ARG A N 1
ATOM 869 C CA . ARG A 1 112 ? 17.911 9.839 -8.342 1.00 90.19 112 ARG A CA 1
ATOM 870 C C . ARG A 1 112 ? 18.452 8.425 -8.426 1.00 90.19 112 ARG A C 1
ATOM 872 O O . ARG A 1 112 ? 19.435 8.109 -7.758 1.00 90.19 112 ARG A O 1
ATOM 879 N N . LEU A 1 113 ? 17.792 7.590 -9.210 1.00 90.25 113 LEU A N 1
ATOM 880 C CA . LEU A 1 113 ? 18.163 6.194 -9.407 1.00 90.25 113 LEU A CA 1
ATOM 881 C C . LEU A 1 113 ? 18.173 5.899 -10.900 1.00 90.25 113 LEU A C 1
ATOM 883 O O . LEU A 1 113 ? 17.398 6.495 -11.644 1.00 90.25 113 LEU A O 1
ATOM 887 N N . ARG A 1 114 ? 19.031 4.981 -11.337 1.00 90.44 114 ARG A N 1
ATOM 888 C CA . ARG A 1 114 ? 18.963 4.460 -12.703 1.00 90.44 114 ARG A CA 1
ATOM 889 C C . ARG A 1 114 ? 17.813 3.472 -12.809 1.00 90.44 114 ARG A C 1
ATOM 891 O O . ARG A 1 114 ? 17.584 2.709 -11.867 1.00 90.44 114 ARG A O 1
ATOM 898 N N . ALA A 1 115 ? 17.091 3.495 -13.923 1.00 89.44 115 ALA A N 1
ATOM 899 C CA . ALA A 1 115 ? 15.977 2.583 -14.142 1.00 89.44 115 ALA A CA 1
ATOM 900 C C . ALA A 1 115 ? 16.438 1.114 -14.138 1.00 89.44 115 ALA A C 1
ATOM 902 O O . ALA A 1 115 ? 15.740 0.272 -13.583 1.00 89.44 115 ALA A O 1
ATOM 903 N N . SER A 1 116 ? 17.635 0.817 -14.648 1.00 90.69 116 SER A N 1
ATOM 904 C CA . SER A 1 116 ? 18.239 -0.525 -14.601 1.00 90.69 116 SER A CA 1
ATOM 905 C C . SER A 1 116 ? 18.425 -1.095 -13.186 1.00 90.69 116 SER A C 1
ATOM 907 O O . SER A 1 116 ? 18.388 -2.308 -13.002 1.00 90.69 116 SER A O 1
ATOM 909 N N . ASP A 1 117 ? 18.576 -0.236 -12.173 1.00 91.44 117 ASP A N 1
ATOM 910 C CA . ASP A 1 117 ? 18.749 -0.632 -10.768 1.00 91.44 117 ASP A CA 1
ATOM 911 C C . ASP A 1 117 ? 17.419 -0.698 -9.992 1.00 91.44 117 ASP A C 1
ATOM 913 O O . ASP A 1 117 ? 17.425 -0.807 -8.756 1.00 91.44 117 ASP A O 1
ATOM 917 N N . CYS A 1 118 ? 16.285 -0.530 -10.681 1.00 92.62 118 CYS A N 1
ATOM 918 C CA . CYS A 1 118 ? 14.977 -0.351 -10.065 1.00 92.62 118 CYS A CA 1
ATOM 919 C C . CYS A 1 118 ? 13.952 -1.381 -10.542 1.00 92.62 118 CYS A C 1
ATOM 921 O O . CYS A 1 118 ? 13.845 -1.689 -11.726 1.00 92.62 118 CYS A O 1
ATOM 923 N N . THR A 1 119 ? 13.102 -1.806 -9.612 1.00 94.56 119 THR A N 1
ATOM 924 C CA . THR A 1 119 ? 11.867 -2.544 -9.893 1.00 94.56 119 THR A CA 1
ATOM 925 C C . THR A 1 119 ? 10.655 -1.738 -9.440 1.00 94.56 119 THR A C 1
ATOM 927 O O . THR A 1 119 ? 10.767 -0.840 -8.597 1.00 94.56 119 THR A O 1
ATOM 930 N N . VAL A 1 120 ? 9.493 -2.047 -10.008 1.00 93.50 120 VAL A N 1
ATOM 931 C CA . VAL A 1 120 ? 8.207 -1.427 -9.683 1.00 93.50 120 VAL A CA 1
ATOM 932 C C . VAL A 1 120 ? 7.237 -2.509 -9.234 1.00 93.50 120 VAL A C 1
ATOM 934 O O . VAL A 1 120 ? 7.039 -3.496 -9.941 1.00 93.50 120 VAL A O 1
ATOM 937 N N . ASP A 1 121 ? 6.619 -2.320 -8.069 1.00 92.50 121 ASP A N 1
ATOM 938 C CA . ASP A 1 121 ? 5.526 -3.178 -7.605 1.00 92.50 121 ASP A CA 1
ATOM 939 C C . ASP A 1 121 ? 4.348 -3.091 -8.604 1.00 92.50 121 ASP A C 1
ATOM 941 O O . ASP A 1 121 ? 3.941 -1.996 -8.996 1.00 92.50 121 ASP A O 1
ATOM 945 N N . LEU A 1 122 ? 3.769 -4.228 -9.005 1.00 90.94 122 LEU A N 1
ATOM 946 C CA . LEU A 1 122 ? 2.598 -4.238 -9.901 1.00 90.94 122 LEU A CA 1
ATOM 947 C C . LEU A 1 122 ? 1.360 -3.625 -9.229 1.00 90.94 122 LEU A C 1
ATOM 949 O O . LEU A 1 122 ? 0.521 -2.988 -9.872 1.00 90.94 122 LEU A O 1
ATOM 953 N N . LEU A 1 123 ? 1.279 -3.744 -7.902 1.00 89.81 123 LEU A N 1
ATOM 954 C CA . LEU A 1 123 ? 0.261 -3.080 -7.109 1.00 89.81 123 LEU A CA 1
ATOM 955 C C . LEU A 1 123 ? 0.468 -1.560 -7.104 1.00 89.81 123 LEU A C 1
ATOM 957 O O . LEU A 1 123 ? 1.446 -1.031 -6.571 1.00 89.81 123 LEU A O 1
ATOM 961 N N . ALA A 1 124 ? -0.528 -0.838 -7.614 1.00 88.00 124 ALA A N 1
ATOM 962 C CA . ALA A 1 124 ? -0.507 0.616 -7.625 1.00 88.00 124 ALA A CA 1
ATOM 963 C C . ALA A 1 124 ? -0.353 1.215 -6.210 1.00 88.00 124 ALA A C 1
ATOM 965 O O . ALA A 1 124 ? -1.053 0.846 -5.261 1.00 88.00 124 ALA A O 1
ATOM 966 N N . TYR A 1 125 ? 0.478 2.252 -6.100 1.00 87.00 125 TYR A N 1
ATOM 967 C CA . TYR A 1 125 ? 0.783 3.021 -4.893 1.00 87.00 125 TYR A CA 1
ATOM 968 C C . TYR A 1 125 ? -0.469 3.488 -4.134 1.00 87.00 125 TYR A C 1
ATOM 970 O O . TYR A 1 125 ? -0.456 3.597 -2.909 1.00 87.00 125 TYR A O 1
ATOM 978 N N . ARG A 1 126 ? -1.591 3.732 -4.826 1.00 84.69 126 ARG A N 1
ATOM 979 C CA . ARG A 1 126 ? -2.863 4.089 -4.175 1.00 84.69 126 ARG A CA 1
ATOM 980 C C . ARG A 1 126 ? -3.334 3.050 -3.152 1.00 84.69 126 ARG A C 1
ATOM 982 O O . ARG A 1 126 ? -3.879 3.443 -2.126 1.00 84.69 126 ARG A O 1
ATOM 989 N N . PHE A 1 127 ? -3.093 1.765 -3.405 1.00 85.12 127 PHE A N 1
ATOM 990 C CA . PHE A 1 127 ? -3.459 0.685 -2.491 1.00 85.12 127 PHE A CA 1
ATOM 991 C C . PHE A 1 127 ? -2.455 0.583 -1.342 1.00 85.12 127 PHE A C 1
ATOM 993 O O . PHE A 1 127 ? -2.851 0.471 -0.186 1.00 85.12 127 PHE A O 1
ATOM 1000 N N . ALA A 1 128 ? -1.163 0.770 -1.625 1.00 82.19 128 ALA A N 1
ATOM 1001 C CA . ALA A 1 128 ? -0.151 0.870 -0.577 1.00 82.19 128 ALA A CA 1
ATOM 1002 C C . ALA A 1 128 ? -0.411 2.051 0.379 1.00 82.19 128 ALA A C 1
ATOM 1004 O O . ALA A 1 128 ? -0.193 1.921 1.580 1.00 82.19 128 ALA A O 1
ATOM 1005 N N . LYS A 1 129 ? -0.943 3.181 -0.118 1.00 82.31 129 LYS A N 1
ATOM 1006 C CA . LYS A 1 129 ? -1.388 4.305 0.726 1.00 82.31 129 LYS A CA 1
ATOM 1007 C C . LYS A 1 129 ? -2.475 3.899 1.716 1.00 82.31 129 LYS A C 1
ATOM 1009 O O . LYS A 1 129 ? -2.439 4.344 2.857 1.00 82.31 129 LYS A O 1
ATOM 1014 N N . PHE A 1 130 ? -3.428 3.075 1.286 1.00 82.50 130 PHE A N 1
ATOM 1015 C CA . PHE A 1 130 ? -4.511 2.617 2.151 1.00 82.50 130 PHE A CA 1
ATOM 1016 C C . PHE A 1 130 ? -3.987 1.785 3.328 1.00 82.50 130 PHE A C 1
ATOM 1018 O O . PHE A 1 130 ? -4.435 1.983 4.456 1.00 82.50 130 PHE A O 1
ATOM 1025 N N . ASN A 1 131 ? -2.967 0.948 3.103 1.00 80.56 131 ASN A N 1
ATOM 1026 C CA . ASN A 1 131 ? -2.363 0.118 4.153 1.00 80.56 131 ASN A CA 1
ATOM 1027 C C . ASN A 1 131 ? -1.848 0.926 5.354 1.00 80.56 131 ASN A C 1
ATOM 1029 O O . ASN A 1 131 ? -1.841 0.416 6.472 1.00 80.56 131 ASN A O 1
ATOM 1033 N N . PHE A 1 132 ? -1.481 2.196 5.165 1.00 78.00 132 PHE A N 1
ATOM 1034 C CA . PHE A 1 132 ? -1.078 3.064 6.272 1.00 78.00 132 PHE A CA 1
ATOM 1035 C C . PHE A 1 132 ? -2.219 3.423 7.228 1.00 78.00 132 PHE A C 1
ATOM 1037 O O . PHE A 1 132 ? -1.954 3.741 8.382 1.00 78.00 132 PHE A O 1
ATOM 1044 N N . PHE A 1 133 ? -3.473 3.362 6.779 1.00 78.19 133 PHE A N 1
ATOM 1045 C CA . PHE A 1 133 ? -4.639 3.646 7.616 1.00 78.19 133 PHE A CA 1
ATOM 1046 C C . PHE A 1 133 ? -5.189 2.397 8.300 1.00 78.19 133 PHE A C 1
ATOM 1048 O O . PHE A 1 133 ? -5.881 2.525 9.306 1.00 78.19 133 PHE A O 1
ATOM 1055 N N . VAL A 1 134 ? -4.878 1.200 7.789 1.00 83.25 134 VAL A N 1
ATOM 1056 C CA . VAL A 1 134 ? -5.450 -0.067 8.273 1.00 83.25 134 VAL A CA 1
ATOM 1057 C C . VAL A 1 134 ? -5.218 -0.255 9.771 1.00 83.25 134 VAL A C 1
ATOM 1059 O O . VAL A 1 134 ? -6.160 -0.565 10.490 1.00 83.25 134 VAL A O 1
ATOM 1062 N N . ALA A 1 135 ? -4.007 0.005 10.271 1.00 80.31 135 ALA A N 1
ATOM 1063 C CA . ALA A 1 135 ? -3.708 -0.131 11.697 1.00 80.31 135 ALA A CA 1
ATOM 1064 C C . ALA A 1 135 ? -4.561 0.809 12.573 1.00 80.31 135 ALA A C 1
ATOM 1066 O O . ALA A 1 135 ? -5.151 0.369 13.559 1.00 80.31 135 ALA A O 1
ATOM 1067 N N . SER A 1 136 ? -4.678 2.086 12.194 1.00 80.44 136 SER A N 1
ATOM 1068 C CA . SER A 1 136 ? -5.517 3.056 12.913 1.00 80.44 136 SER A CA 1
ATOM 1069 C C . SER A 1 136 ? -7.011 2.747 12.794 1.00 80.44 136 SER A C 1
ATOM 1071 O O . SER A 1 136 ? -7.743 2.898 13.769 1.00 80.44 136 SER A O 1
ATOM 1073 N N . LEU A 1 137 ? -7.474 2.279 11.630 1.00 83.94 137 LEU A N 1
ATOM 1074 C CA . LEU A 1 137 ? -8.859 1.843 11.441 1.00 83.94 137 LEU A CA 1
ATOM 1075 C C . LEU A 1 137 ? -9.185 0.666 12.358 1.00 83.94 137 LEU A C 1
ATOM 1077 O O . LEU A 1 137 ? -10.162 0.740 13.095 1.00 83.94 137 LEU A O 1
ATOM 1081 N N . LEU A 1 138 ? -8.341 -0.369 12.375 1.00 84.69 138 LEU A N 1
ATOM 1082 C CA . LEU A 1 138 ? -8.526 -1.538 13.237 1.00 84.69 138 LEU A CA 1
ATOM 1083 C C . LEU A 1 138 ? -8.554 -1.149 14.715 1.00 84.69 138 LEU A C 1
ATOM 1085 O O . LEU A 1 138 ? -9.467 -1.558 15.428 1.00 84.69 138 LEU A O 1
ATOM 1089 N N . ARG A 1 139 ? -7.623 -0.294 15.155 1.00 83.81 139 ARG A N 1
ATOM 1090 C CA . ARG A 1 139 ? -7.595 0.213 16.532 1.00 83.81 139 ARG A CA 1
ATOM 1091 C C . ARG A 1 139 ? -8.876 0.966 16.895 1.00 83.81 139 ARG A C 1
ATOM 1093 O O . ARG A 1 139 ? -9.415 0.788 17.987 1.00 83.81 139 ARG A O 1
ATOM 1100 N N . HIS A 1 140 ? -9.381 1.805 15.991 1.00 83.75 140 HIS A N 1
ATOM 1101 C CA . HIS A 1 140 ? -10.646 2.500 16.208 1.00 83.75 140 HIS A CA 1
ATOM 1102 C C . HIS A 1 140 ? -11.827 1.530 16.255 1.00 83.75 140 HIS A C 1
ATOM 1104 O O . HIS A 1 140 ? -12.640 1.617 17.175 1.00 83.75 140 HIS A O 1
ATOM 1110 N N . THR A 1 141 ? -11.922 0.592 15.315 1.00 87.25 141 THR A N 1
ATOM 1111 C CA . THR A 1 141 ? -12.989 -0.415 15.296 1.00 87.25 141 THR A CA 1
ATOM 1112 C C . THR A 1 141 ? -12.988 -1.253 16.573 1.00 87.25 141 THR A C 1
ATOM 1114 O O . THR A 1 141 ? -14.049 -1.464 17.163 1.00 87.25 141 THR A O 1
ATOM 1117 N N . GLU A 1 142 ? -11.815 -1.670 17.045 1.00 88.31 142 GLU A N 1
ATOM 1118 C CA . GLU A 1 142 ? -11.649 -2.393 18.306 1.00 88.31 142 GLU A CA 1
ATOM 1119 C C . GLU A 1 142 ? -12.161 -1.566 19.492 1.00 88.31 142 GLU A C 1
ATOM 1121 O O . GLU A 1 142 ? -13.043 -2.019 20.223 1.00 88.31 142 GLU A O 1
ATOM 1126 N N . ALA A 1 143 ? -11.701 -0.319 19.634 1.00 86.94 143 ALA A N 1
ATOM 1127 C CA . ALA A 1 143 ? -12.128 0.560 20.722 1.00 86.94 143 ALA A CA 1
ATOM 1128 C C . ALA A 1 143 ? -13.651 0.781 20.736 1.00 86.94 143 ALA A C 1
ATOM 1130 O O . ALA A 1 143 ? -14.283 0.720 21.791 1.00 86.94 143 ALA A O 1
ATOM 1131 N N . TYR A 1 144 ? -14.269 0.994 19.571 1.00 89.00 144 TYR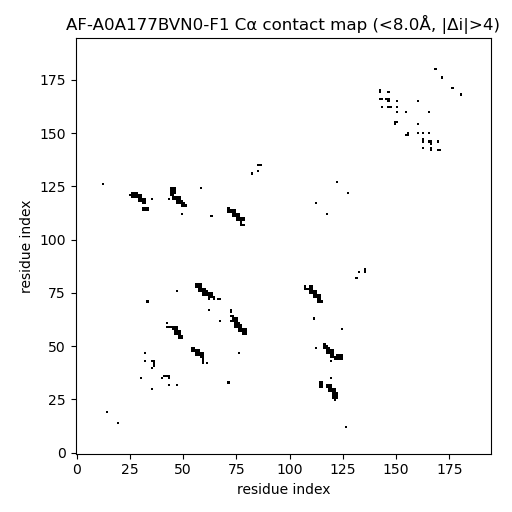 A N 1
ATOM 1132 C CA . TYR A 1 144 ? -15.724 1.148 19.474 1.00 89.00 144 TYR A CA 1
ATOM 1133 C C . TYR A 1 144 ? -16.481 -0.146 19.784 1.00 89.00 144 TYR A C 1
ATOM 1135 O O . TYR A 1 144 ? -17.549 -0.090 20.399 1.00 89.00 144 TYR A O 1
ATOM 1143 N N . THR A 1 145 ? -15.929 -1.296 19.400 1.00 90.25 145 THR A N 1
ATOM 1144 C CA . THR A 1 145 ? -16.519 -2.609 19.695 1.00 90.25 145 THR A CA 1
ATOM 1145 C C . THR A 1 145 ? -16.498 -2.880 21.197 1.00 90.25 145 THR A C 1
ATOM 1147 O O . THR A 1 145 ? -17.534 -3.211 21.776 1.00 90.25 145 THR A O 1
ATOM 1150 N N . VAL A 1 146 ? -15.359 -2.646 21.853 1.00 90.31 146 VAL A N 1
ATOM 1151 C CA . VAL A 1 146 ? -15.221 -2.778 23.311 1.00 90.31 146 VAL A CA 1
ATOM 1152 C C . VAL A 1 146 ? -16.139 -1.793 24.035 1.00 90.31 146 VAL A C 1
ATOM 1154 O O . VAL A 1 146 ? -16.855 -2.179 24.956 1.00 90.31 146 VAL A O 1
ATOM 1157 N N . ALA A 1 147 ? -16.192 -0.534 23.595 1.00 88.56 147 ALA A N 1
ATOM 1158 C CA . ALA A 1 147 ? -17.071 0.465 24.197 1.00 88.56 147 ALA A CA 1
ATOM 1159 C C . ALA A 1 147 ? -18.557 0.088 24.090 1.00 88.56 147 ALA A C 1
ATOM 1161 O O . ALA A 1 147 ? -19.305 0.272 25.049 1.00 88.56 147 ALA A O 1
ATOM 1162 N N . HIS A 1 148 ? -18.978 -0.466 22.950 1.00 89.50 148 HIS A N 1
ATOM 1163 C CA . HIS A 1 148 ? -20.335 -0.979 22.770 1.00 89.50 148 HIS A CA 1
ATOM 1164 C C . HIS A 1 148 ? -20.626 -2.148 23.720 1.00 89.50 148 HIS A C 1
ATOM 1166 O O . HIS A 1 148 ? -21.660 -2.158 24.383 1.00 89.50 148 HIS A O 1
ATOM 1172 N N . GLN A 1 149 ? -19.700 -3.103 23.844 1.00 90.44 149 GLN A N 1
ATOM 1173 C CA . GLN A 1 149 ? -19.852 -4.216 24.784 1.00 90.44 149 GLN A CA 1
ATOM 1174 C C . GLN A 1 149 ? -19.959 -3.729 26.233 1.00 90.44 149 GLN A C 1
ATOM 1176 O O . GLN A 1 149 ? -20.839 -4.183 26.961 1.00 90.44 149 GLN A O 1
ATOM 1181 N N . LEU A 1 150 ? -19.121 -2.774 26.650 1.00 88.06 150 LEU A N 1
ATOM 1182 C CA . LEU A 1 150 ? -19.183 -2.174 27.987 1.00 88.06 150 LEU A CA 1
ATOM 1183 C C . LEU A 1 150 ? -20.516 -1.467 28.243 1.00 88.06 150 LEU A C 1
ATOM 1185 O O . LEU A 1 150 ? -21.071 -1.594 29.334 1.00 88.06 150 LEU A O 1
ATOM 1189 N N . GLN A 1 151 ? -21.033 -0.751 27.241 1.00 86.94 151 GLN A N 1
ATOM 1190 C CA . GLN A 1 151 ? -22.322 -0.068 27.315 1.00 86.94 151 GLN A CA 1
ATOM 1191 C C . GLN A 1 151 ? -23.485 -1.049 27.514 1.00 86.94 151 GLN A C 1
ATOM 1193 O O . GLN A 1 151 ? -24.323 -0.826 28.383 1.00 86.94 151 GLN A O 1
ATOM 1198 N N . GLU A 1 152 ? -23.516 -2.145 26.754 1.00 88.94 152 GLU A N 1
ATOM 1199 C CA . GLU A 1 152 ? -24.605 -3.132 26.807 1.00 88.94 152 GLU A CA 1
ATOM 1200 C C . GLU A 1 152 ? -24.547 -4.044 28.044 1.00 88.94 152 GLU A C 1
ATOM 1202 O O . GLU A 1 152 ? -25.564 -4.604 28.458 1.00 88.94 152 GLU A O 1
ATOM 1207 N N . THR A 1 153 ? -23.367 -4.199 28.653 1.00 87.94 153 THR A N 1
ATOM 1208 C CA . THR A 1 153 ? -23.150 -5.131 29.772 1.00 87.94 153 THR A CA 1
ATOM 1209 C C . THR A 1 153 ? -23.054 -4.416 31.118 1.00 87.94 153 THR A C 1
ATOM 1211 O O . THR A 1 153 ? -23.990 -4.462 31.914 1.00 87.94 153 THR A O 1
ATOM 1214 N N . ILE A 1 154 ? -21.929 -3.754 31.385 1.00 86.50 154 ILE A N 1
ATOM 1215 C CA . ILE A 1 154 ? -21.578 -3.201 32.701 1.00 86.50 154 ILE A CA 1
ATOM 1216 C C . ILE A 1 154 ? -22.248 -1.841 32.924 1.00 86.50 154 ILE A C 1
ATOM 1218 O O . ILE A 1 154 ? -22.723 -1.547 34.018 1.00 86.50 154 ILE A O 1
ATOM 1222 N N . LEU A 1 155 ? -22.307 -1.007 31.883 1.00 84.19 155 LEU A N 1
ATOM 1223 C CA . LEU A 1 155 ? -22.760 0.384 31.974 1.00 84.19 155 LEU A CA 1
ATOM 1224 C C . LEU A 1 155 ? -24.229 0.574 31.568 1.00 84.19 155 LEU A C 1
ATOM 1226 O O . LEU A 1 155 ? -24.692 1.708 31.469 1.00 84.19 155 LEU A O 1
ATOM 1230 N N . ARG A 1 156 ? -24.982 -0.518 31.384 1.00 81.50 156 ARG A N 1
ATOM 1231 C CA . ARG A 1 156 ? -26.370 -0.506 30.891 1.00 81.50 156 ARG A CA 1
ATOM 1232 C C . ARG A 1 156 ? -27.304 0.407 31.691 1.00 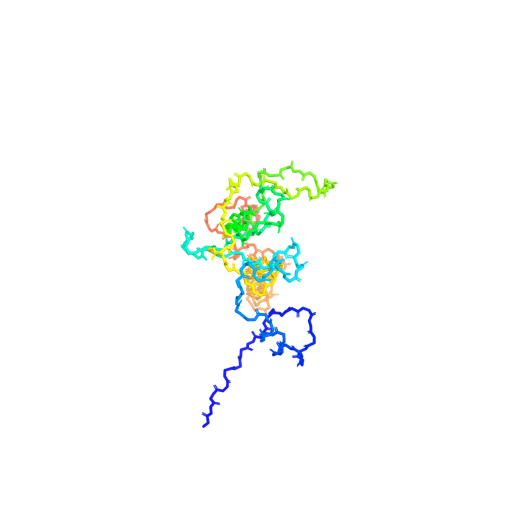81.50 156 ARG A C 1
ATOM 1234 O O . ARG A 1 156 ? -28.218 0.999 31.129 1.00 81.50 156 ARG A O 1
ATOM 1241 N N . ASN A 1 157 ? -27.063 0.530 32.996 1.00 83.25 157 ASN A N 1
ATOM 1242 C CA . ASN A 1 157 ? -27.884 1.325 33.912 1.00 83.25 157 ASN A CA 1
ATOM 1243 C C . ASN A 1 157 ? -27.268 2.694 34.249 1.00 83.25 157 ASN A C 1
ATOM 1245 O O . ASN A 1 157 ? -27.740 3.362 35.167 1.00 83.25 157 ASN A O 1
ATOM 1249 N N . VAL A 1 158 ? -26.209 3.115 33.547 1.00 80.00 158 VAL A N 1
ATOM 1250 C CA . VAL A 1 158 ? -25.551 4.405 33.784 1.00 80.00 158 VAL A CA 1
ATOM 1251 C C . VAL A 1 158 ? -26.126 5.453 32.817 1.00 80.00 158 VAL A C 1
ATOM 1253 O O . VAL A 1 158 ? -25.842 5.407 31.620 1.00 80.00 158 VAL A O 1
ATOM 1256 N N . PRO A 1 159 ? -26.913 6.433 33.303 1.00 68.06 159 PRO A N 1
ATOM 1257 C CA . PRO A 1 159 ? -27.729 7.309 32.454 1.00 68.06 159 PRO A CA 1
ATOM 1258 C C . PRO A 1 159 ? -26.938 8.308 31.588 1.00 68.06 159 PRO A C 1
ATOM 1260 O O . PRO A 1 159 ? -27.515 8.922 30.695 1.00 68.06 159 PRO A O 1
ATOM 1263 N N . PHE A 1 160 ? -25.629 8.473 31.814 1.00 63.47 160 PHE A N 1
ATOM 1264 C CA . PHE A 1 160 ? -24.781 9.463 31.124 1.00 63.47 160 PHE A CA 1
ATOM 1265 C C . PHE A 1 160 ? -23.658 8.848 30.269 1.00 63.47 160 PHE A C 1
ATOM 1267 O O . PHE A 1 160 ? -22.744 9.547 29.817 1.00 63.47 160 PHE A O 1
ATOM 1274 N N . CYS A 1 161 ? -23.709 7.538 30.019 1.00 70.00 161 CYS A N 1
ATOM 1275 C CA . CYS A 1 161 ? -22.683 6.831 29.260 1.00 70.00 161 CYS A CA 1
ATOM 1276 C C . CYS A 1 161 ? -22.894 6.964 27.746 1.00 70.00 161 CYS A C 1
ATOM 1278 O O . CYS A 1 161 ? -23.464 6.090 27.097 1.00 70.00 161 CYS A O 1
ATOM 1280 N N . SER A 1 162 ? -22.392 8.054 27.157 1.00 81.38 162 SER A N 1
ATOM 1281 C CA . SER A 1 162 ? -22.247 8.118 25.699 1.00 81.38 162 SER A CA 1
ATOM 1282 C C . SER A 1 162 ? -21.131 7.167 25.247 1.00 81.38 162 SER A C 1
ATOM 1284 O O . SER A 1 162 ? -20.048 7.129 25.839 1.00 81.38 162 SER A O 1
ATOM 1286 N N . ARG A 1 163 ? -21.361 6.417 24.163 1.00 81.25 163 ARG A N 1
ATOM 1287 C CA . ARG A 1 163 ? -20.355 5.516 23.571 1.00 81.25 163 ARG A CA 1
ATOM 1288 C C . ARG A 1 163 ? -19.043 6.237 23.258 1.00 81.25 163 ARG A C 1
ATOM 1290 O O . ARG A 1 163 ? -17.973 5.693 23.498 1.00 81.25 163 ARG A O 1
ATOM 1297 N N . THR A 1 164 ? -19.116 7.482 22.791 1.00 81.50 164 THR A N 1
ATOM 1298 C CA . THR A 1 164 ? -17.945 8.328 22.513 1.00 81.50 164 THR A CA 1
ATOM 1299 C C . THR A 1 164 ? -17.145 8.641 23.781 1.00 81.50 164 THR A C 1
ATOM 1301 O O . THR A 1 164 ? -15.913 8.642 23.741 1.00 81.50 164 THR A O 1
ATOM 1304 N N . HIS A 1 165 ? -17.812 8.866 24.919 1.00 81.62 165 HIS A N 1
ATOM 1305 C CA . HIS A 1 165 ? -17.134 9.050 26.207 1.00 81.62 165 HIS A CA 1
ATOM 1306 C C . HIS A 1 165 ? -16.447 7.766 26.666 1.00 81.62 165 HIS A C 1
ATOM 1308 O O . HIS A 1 165 ? -15.305 7.830 27.111 1.00 81.62 165 HIS A O 1
ATOM 1314 N N . ILE A 1 166 ? -17.093 6.610 26.490 1.00 83.25 166 ILE A N 1
ATOM 1315 C CA . ILE A 1 166 ? -16.493 5.310 26.820 1.00 83.25 166 ILE A CA 1
ATOM 1316 C C . ILE A 1 166 ? -15.253 5.067 25.952 1.00 83.25 166 ILE A C 1
ATOM 1318 O O . ILE A 1 166 ? -14.186 4.801 26.497 1.00 83.25 166 ILE A O 1
ATOM 1322 N N . VAL A 1 167 ? -15.356 5.237 24.625 1.00 84.56 167 VAL A N 1
ATOM 1323 C CA . VAL A 1 167 ? -14.215 5.123 23.695 1.00 84.56 167 VAL A CA 1
ATOM 1324 C C . VAL A 1 167 ? -13.077 6.043 24.122 1.00 84.56 167 VAL A C 1
ATOM 1326 O O . VAL A 1 167 ? -11.925 5.619 24.151 1.00 84.56 167 VAL A O 1
ATOM 1329 N N . THR A 1 168 ? -13.388 7.287 24.485 1.00 81.50 168 THR A N 1
ATOM 1330 C CA . THR A 1 168 ? -12.377 8.242 24.949 1.00 81.50 168 THR A CA 1
ATOM 1331 C C . THR A 1 168 ? -11.721 7.750 26.237 1.00 81.50 168 THR A C 1
ATOM 1333 O O . THR A 1 168 ? -10.498 7.694 26.294 1.00 81.50 168 THR A O 1
ATOM 1336 N N . ALA A 1 169 ? -12.496 7.323 27.236 1.00 80.56 169 ALA A N 1
ATOM 1337 C CA . ALA A 1 169 ? -11.973 6.835 28.511 1.00 80.56 169 ALA A CA 1
ATOM 1338 C C . ALA A 1 169 ? -11.035 5.625 28.346 1.00 80.56 169 ALA A C 1
ATOM 1340 O O . ALA A 1 169 ? -9.983 5.588 28.976 1.00 80.56 169 ALA A O 1
ATOM 1341 N N . ILE A 1 170 ? -11.370 4.678 27.462 1.00 82.62 170 ILE A N 1
ATOM 1342 C CA . ILE A 1 170 ? -10.565 3.461 27.246 1.00 82.62 170 ILE A CA 1
ATOM 1343 C C . ILE A 1 170 ? -9.410 3.649 26.251 1.00 82.62 170 ILE A C 1
ATOM 1345 O O . ILE A 1 170 ? -8.447 2.889 26.282 1.00 82.62 170 ILE A O 1
ATOM 1349 N N . SER A 1 171 ? -9.494 4.643 25.360 1.00 74.44 171 SER A N 1
ATOM 1350 C CA . SER A 1 171 ? -8.472 4.904 24.328 1.00 74.44 171 SER A CA 1
ATOM 1351 C C . SER A 1 171 ? -7.503 6.021 24.710 1.00 74.44 171 SER A C 1
ATOM 1353 O O . SER A 1 171 ? -6.515 6.240 24.004 1.00 74.44 171 SER A O 1
ATOM 1355 N N . THR A 1 172 ? -7.783 6.765 25.785 1.00 64.94 172 THR A N 1
ATOM 1356 C CA . THR A 1 172 ? -6.890 7.821 26.271 1.00 64.94 172 THR A CA 1
ATOM 1357 C C . THR A 1 172 ? -5.583 7.169 26.719 1.00 64.94 172 THR A C 1
ATOM 1359 O O . THR A 1 172 ? -5.608 6.338 27.628 1.00 64.94 172 THR A O 1
ATOM 1362 N N . PRO A 1 173 ? -4.427 7.518 26.122 1.00 53.91 173 PRO A N 1
ATOM 1363 C CA . PRO A 1 173 ? -3.159 7.110 26.695 1.00 53.91 173 PRO A CA 1
ATOM 1364 C C . PRO A 1 173 ? -3.091 7.749 28.078 1.00 53.91 173 PRO A C 1
ATOM 1366 O O . PRO A 1 173 ? -3.186 8.971 28.200 1.00 53.91 173 PRO A O 1
ATOM 1369 N N . SER A 1 174 ? -2.939 6.930 29.113 1.00 45.38 174 SER A N 1
ATOM 1370 C CA . SER A 1 174 ? -2.881 7.333 30.524 1.00 45.38 174 SER A CA 1
ATOM 1371 C C . SER A 1 174 ? -1.751 8.326 30.858 1.00 45.38 174 SER A C 1
ATOM 1373 O O . SER A 1 174 ? -1.629 8.755 31.999 1.00 45.38 174 SER A O 1
ATOM 1375 N N . ALA A 1 175 ? -0.972 8.773 29.869 1.00 44.50 175 ALA A N 1
ATOM 1376 C CA . ALA A 1 175 ? -0.130 9.956 29.938 1.00 44.50 175 ALA A CA 1
ATOM 1377 C C . ALA A 1 175 ? -0.051 10.638 28.555 1.00 44.50 175 ALA A C 1
ATOM 1379 O O . ALA A 1 175 ? 0.586 10.117 27.642 1.00 44.50 175 ALA A O 1
ATOM 1380 N N . GLY A 1 176 ? -0.673 11.813 28.381 1.00 40.44 176 GLY A N 1
ATOM 1381 C CA . GLY A 1 176 ? -0.243 12.771 27.346 1.00 40.44 176 GLY A CA 1
ATOM 1382 C C . GLY A 1 176 ? -1.298 13.424 26.446 1.00 40.44 176 GLY A C 1
ATOM 1383 O O . GLY A 1 176 ? -0.949 14.362 25.732 1.00 40.44 176 GLY A O 1
ATOM 1384 N N . ARG A 1 177 ? -2.577 13.022 26.466 1.00 39.59 177 ARG A N 1
ATOM 1385 C CA . ARG A 1 177 ? -3.651 13.827 25.844 1.00 39.59 177 ARG A CA 1
ATOM 1386 C C . ARG A 1 177 ? -4.380 14.612 26.924 1.00 39.59 177 ARG A C 1
ATOM 1388 O O . ARG A 1 177 ? -5.111 14.041 27.724 1.00 39.59 177 ARG A O 1
ATOM 1395 N N . ALA A 1 178 ? -4.208 15.932 26.917 1.00 43.41 178 ALA A N 1
ATOM 1396 C CA . ALA A 1 178 ? -5.069 16.862 27.640 1.00 43.41 178 ALA A CA 1
ATOM 1397 C C . ALA A 1 178 ? -6.453 16.900 26.965 1.00 43.41 178 ALA A C 1
ATOM 1399 O O . ALA A 1 178 ? -6.828 17.868 26.315 1.00 43.41 178 ALA A O 1
ATOM 1400 N N . THR A 1 179 ? -7.195 15.802 27.045 1.00 40.94 179 THR A N 1
ATOM 1401 C CA . THR A 1 179 ? -8.616 15.758 26.709 1.00 40.94 179 THR A CA 1
ATOM 1402 C C . THR A 1 179 ? -9.358 15.564 28.010 1.00 40.94 179 THR A C 1
ATOM 1404 O O . THR A 1 179 ? -9.457 14.433 28.459 1.00 40.94 179 THR A O 1
ATOM 1407 N N . ASN A 1 180 ? -9.780 16.678 28.613 1.00 40.62 180 ASN A N 1
ATOM 1408 C CA . ASN A 1 180 ? -10.997 16.971 29.392 1.00 40.62 180 ASN A CA 1
ATOM 1409 C C . ASN A 1 180 ? -11.615 15.900 30.324 1.00 40.62 180 ASN A C 1
ATOM 1411 O O . ASN A 1 180 ? -12.681 16.142 30.887 1.00 40.62 180 ASN A O 1
ATOM 1415 N N . CYS A 1 181 ? -10.981 14.751 30.551 1.00 38.19 181 CYS A N 1
ATOM 1416 C CA . CYS A 1 181 ? -11.442 13.706 31.460 1.00 38.19 181 CYS A CA 1
ATOM 1417 C C . CYS A 1 181 ? -11.462 14.225 32.906 1.00 38.19 181 CYS A C 1
ATOM 1419 O O . CYS A 1 181 ? -12.232 13.747 33.734 1.00 38.19 181 CYS A O 1
ATOM 1421 N N . ASN A 1 182 ? -10.692 15.283 33.170 1.00 37.62 182 ASN A N 1
ATOM 1422 C CA . ASN A 1 182 ? -10.642 15.972 34.450 1.00 37.62 182 ASN A CA 1
ATOM 1423 C C . ASN A 1 182 ? -11.942 16.721 34.781 1.00 37.62 182 ASN A C 1
ATOM 1425 O O . ASN A 1 182 ? -12.175 16.981 35.949 1.00 37.62 182 ASN A O 1
ATOM 1429 N N . HIS A 1 183 ? -12.802 17.052 33.805 1.00 37.50 183 HIS A N 1
ATOM 1430 C CA . HIS A 1 183 ? -14.058 17.756 34.104 1.00 37.50 183 HIS A CA 1
ATOM 1431 C C . HIS A 1 183 ? -15.211 16.798 34.431 1.00 37.50 183 HIS A C 1
ATOM 1433 O O . HIS A 1 183 ? -16.119 17.154 35.172 1.00 37.50 183 HIS A O 1
ATOM 1439 N N . VAL A 1 184 ? -15.182 15.565 33.911 1.00 40.53 184 VAL A N 1
ATOM 1440 C CA . VAL A 1 184 ? -16.227 14.568 34.207 1.00 40.53 184 VAL A CA 1
ATOM 1441 C C . VAL A 1 184 ? -15.984 13.909 35.566 1.00 40.53 184 VAL A C 1
ATOM 1443 O O . VAL A 1 184 ? -16.939 13.622 36.277 1.00 40.53 184 VAL A O 1
ATOM 1446 N N . ALA A 1 185 ? -14.717 13.736 35.962 1.00 35.59 185 ALA A N 1
ATOM 1447 C CA . ALA A 1 185 ? -14.361 13.227 37.286 1.00 35.59 185 ALA A CA 1
ATOM 1448 C C . ALA A 1 185 ? -14.759 14.190 38.423 1.00 35.59 185 ALA A C 1
ATOM 1450 O O . ALA A 1 185 ? -15.136 13.730 39.498 1.00 35.59 185 ALA A O 1
ATOM 1451 N N . ASP A 1 186 ? -14.742 15.502 38.171 1.00 33.47 186 ASP A N 1
ATOM 1452 C CA . ASP A 1 186 ? -15.036 16.522 39.187 1.00 33.47 186 ASP A CA 1
ATOM 1453 C C . ASP A 1 186 ? -16.544 16.628 39.493 1.00 33.47 186 ASP A C 1
ATOM 1455 O O . ASP A 1 186 ? -16.953 16.763 40.643 1.00 33.47 186 ASP A O 1
ATOM 1459 N N . VAL A 1 187 ? -17.410 16.447 38.485 1.00 36.50 187 VAL A N 1
ATOM 1460 C CA . VAL A 1 187 ? -18.872 16.573 38.665 1.00 36.50 187 VAL A CA 1
ATOM 1461 C C . VAL A 1 187 ? -19.486 15.368 39.394 1.00 36.50 187 VAL A C 1
ATOM 1463 O O . VAL A 1 187 ? -20.503 15.510 40.073 1.00 36.50 187 VAL A O 1
ATOM 1466 N N . THR A 1 188 ? -18.869 14.185 39.318 1.00 34.28 188 THR A N 1
ATOM 1467 C CA . THR A 1 188 ? -19.307 13.000 40.084 1.00 34.28 188 THR A CA 1
ATOM 1468 C C . THR A 1 188 ? -18.690 12.886 41.479 1.00 34.28 188 THR A C 1
ATOM 1470 O O . THR A 1 188 ? -19.207 12.116 42.285 1.00 34.28 188 THR A O 1
ATOM 1473 N N . CYS A 1 189 ? -17.642 13.655 41.803 1.00 29.42 189 CYS A N 1
ATOM 1474 C CA . CYS A 1 189 ? -17.004 13.609 43.124 1.00 29.42 189 CYS A CA 1
ATOM 1475 C C . CYS A 1 189 ? -17.741 14.464 44.176 1.00 29.42 189 CYS A C 1
ATOM 1477 O O . CYS A 1 189 ? -17.705 14.152 45.360 1.00 29.42 189 CYS A O 1
ATOM 1479 N N . SER A 1 190 ? -18.496 15.493 43.773 1.00 29.98 190 SER A N 1
ATOM 1480 C CA . SER A 1 190 ? -19.198 16.385 44.719 1.00 29.98 190 SER A CA 1
ATOM 1481 C C . SER A 1 190 ? -20.636 15.979 45.076 1.00 29.98 190 SER A C 1
ATOM 1483 O O . SER A 1 190 ? -21.360 16.787 45.655 1.00 29.98 190 SER A O 1
ATOM 1485 N N . ARG A 1 191 ? -21.101 14.769 44.727 1.00 31.28 191 ARG A N 1
ATOM 1486 C CA . ARG A 1 191 ? -22.509 14.370 44.959 1.00 31.28 191 ARG A CA 1
ATOM 1487 C C . ARG A 1 191 ? -22.710 13.019 45.657 1.00 31.28 191 ARG A C 1
ATOM 1489 O O . ARG A 1 191 ? -23.819 12.500 45.641 1.00 31.28 191 ARG A O 1
ATOM 1496 N N . PHE A 1 192 ? -21.664 12.489 46.291 1.00 29.47 192 PHE A N 1
ATOM 1497 C CA . PHE A 1 192 ? -21.722 11.294 47.149 1.00 29.47 192 PHE A CA 1
ATOM 1498 C C . PHE A 1 192 ? -21.302 11.570 48.604 1.00 29.47 192 PHE A C 1
ATOM 1500 O O . PHE A 1 192 ? -20.863 10.673 49.315 1.00 29.47 192 PHE A O 1
ATOM 1507 N N . GLU A 1 193 ? -21.495 12.803 49.069 1.00 34.91 193 GLU A N 1
ATOM 1508 C CA . GLU A 1 193 ? -21.610 13.090 50.497 1.00 34.91 193 GLU A CA 1
ATOM 1509 C C . GLU A 1 193 ? -22.983 13.722 50.751 1.00 34.91 193 GLU A C 1
ATOM 1511 O O . GLU A 1 193 ? -23.403 14.618 50.021 1.00 34.91 193 GLU A O 1
ATOM 1516 N N . PHE A 1 194 ? -23.646 13.226 51.796 1.00 30.61 194 PHE A N 1
ATOM 1517 C CA . PHE A 1 194 ? -24.997 13.511 52.296 1.00 30.61 194 PHE A CA 1
ATOM 1518 C C . PHE A 1 194 ? -26.130 12.578 51.823 1.00 30.61 194 PHE A C 1
ATOM 1520 O O . PHE A 1 194 ? -26.728 12.758 50.762 1.00 30.61 194 PHE A O 1
ATOM 1527 N N . PHE A 1 195 ? -26.457 11.697 52.782 1.00 36.62 195 PHE A N 1
ATOM 1528 C CA . PHE A 1 195 ? -27.534 10.708 52.935 1.00 36.62 195 PHE A CA 1
ATOM 1529 C C . PHE A 1 195 ? -27.266 9.297 52.413 1.00 36.62 195 PHE A C 1
ATOM 1531 O O . PHE A 1 195 ? -27.321 9.066 51.188 1.00 36.62 195 PHE A O 1
#

pLDDT: mean 71.82, std 20.03, range [29.42, 94.56]

Organism: NCBI:txid1460663

Radius of gyration: 24.63 Å; Cα contacts (8 Å, |Δi|>4): 184; chains: 1; bounding box: 49×59×78 Å

Foldseek 3Di:
DDPPPPDDCPDDPPDDPVCRVVVCVQQPDKDQLLVCLVVVVQALQFWKAFVVVVRQTWHWPGFPPPDSPDPWTKTWTAHDDDQDPPPDDPPVDPDDPPDPPPVPPPPRPIDIDISRRMMGRSDGVVVVVVVSCVVVVVVLVVLLVVLVVCCVPVVVPPPPRDSVVSSCVVVPPPDDDPDDPVVV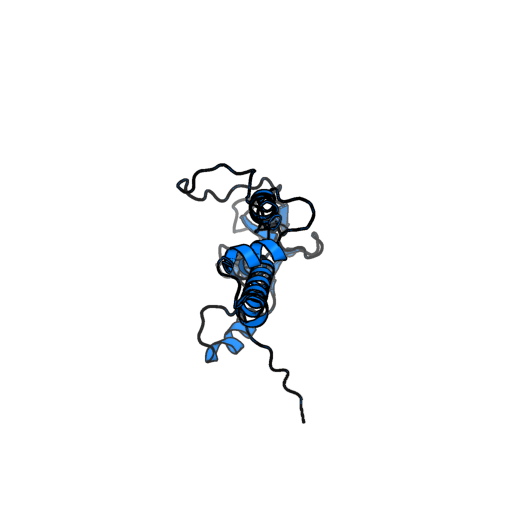VVVVVPPPPDD

Solvent-accessible surface area (backbone atoms only — not comparable to full-atom values): 12173 Å² total; per-residue (Å²): 138,82,84,76,79,82,75,82,80,87,77,76,75,101,63,60,77,89,50,44,65,65,49,47,63,72,31,58,60,68,44,50,32,53,57,49,52,71,70,67,39,90,60,68,57,16,34,31,28,24,72,93,57,76,56,47,58,20,37,66,73,47,62,64,78,77,58,90,85,49,99,65,37,47,33,25,28,29,73,54,80,75,88,65,69,83,86,52,77,66,84,88,60,94,64,71,91,84,57,78,82,64,74,75,79,64,82,62,76,64,45,78,43,48,24,83,56,26,34,27,33,52,43,41,36,74,58,61,57,50,60,72,47,47,63,61,50,51,54,49,52,49,42,51,50,52,24,50,51,42,41,72,61,81,40,60,86,47,96,81,73,46,58,68,56,44,30,47,68,75,65,52,61,97,76,83,70,95,66,71,60,72,61,61,56,53,68,63,65,76,70,81,72,89,135